Protein AF-A0ABD0PED8-F1 (afdb_monomer_lite)

Structure (mmCIF, N/CA/C/O backbone):
data_AF-A0ABD0PED8-F1
#
_entry.id   AF-A0ABD0PED8-F1
#
loop_
_atom_site.group_PDB
_atom_site.id
_atom_site.type_symbol
_atom_site.label_atom_id
_atom_site.label_alt_id
_atom_site.label_comp_id
_atom_site.label_asym_id
_atom_site.label_entity_id
_atom_site.label_seq_id
_atom_site.pdbx_PDB_ins_code
_atom_site.Cartn_x
_atom_site.Cartn_y
_atom_site.Cartn_z
_atom_site.occupancy
_atom_site.B_iso_or_equiv
_atom_site.auth_seq_id
_atom_site.auth_comp_id
_atom_site.auth_asym_id
_atom_site.auth_atom_id
_atom_site.pdbx_PDB_model_num
ATOM 1 N N . MET A 1 1 ? -23.768 23.255 2.382 1.00 38.78 1 MET A N 1
ATOM 2 C CA . MET A 1 1 ? -22.597 22.408 2.064 1.00 38.78 1 MET A CA 1
ATOM 3 C C . MET A 1 1 ? -23.063 20.957 1.971 1.00 38.78 1 MET A C 1
ATOM 5 O O . MET A 1 1 ? -23.318 20.362 3.004 1.00 38.78 1 MET A O 1
ATOM 9 N N . ARG A 1 2 ? -23.310 20.418 0.767 1.00 42.50 2 ARG A N 1
ATOM 10 C CA . ARG A 1 2 ? -23.871 19.056 0.567 1.00 42.50 2 ARG A CA 1
ATOM 11 C C . ARG A 1 2 ? -22.846 18.015 0.085 1.00 42.50 2 ARG A C 1
ATOM 13 O O . ARG A 1 2 ? -23.179 16.841 0.023 1.00 42.50 2 ARG A O 1
ATOM 20 N N . TYR A 1 3 ? -21.615 18.435 -0.214 1.00 47.91 3 TYR A N 1
ATOM 21 C CA . TYR A 1 3 ? -20.569 17.606 -0.832 1.00 47.91 3 TYR A CA 1
ATOM 22 C C . TYR A 1 3 ? -19.385 17.309 0.103 1.00 47.91 3 TYR A C 1
ATOM 24 O O . TYR A 1 3 ? -18.283 17.097 -0.374 1.00 47.91 3 TYR A O 1
ATOM 32 N N . SER A 1 4 ? -19.576 17.352 1.426 1.00 54.22 4 SER A N 1
ATOM 33 C CA . SER A 1 4 ? -18.472 17.257 2.397 1.00 54.22 4 SER A CA 1
ATOM 34 C C . SER A 1 4 ? -18.482 15.985 3.245 1.00 54.22 4 SER A C 1
ATOM 36 O O . SER A 1 4 ? -17.878 15.978 4.316 1.00 54.22 4 SER A O 1
ATOM 38 N N . SER A 1 5 ? -19.206 14.936 2.848 1.00 70.62 5 SER A N 1
ATOM 39 C CA . SER A 1 5 ? -19.266 13.714 3.647 1.00 70.62 5 SER A CA 1
ATOM 40 C C . SER A 1 5 ? -18.736 12.507 2.893 1.00 70.62 5 SER A C 1
ATOM 42 O O . SER A 1 5 ? -19.303 12.035 1.907 1.00 70.62 5 SER A O 1
ATOM 44 N N . PHE A 1 6 ? -17.625 11.991 3.407 1.00 84.06 6 PHE A N 1
ATOM 45 C CA . PHE A 1 6 ? -17.179 10.655 3.075 1.00 84.06 6 PHE A CA 1
ATOM 46 C C . PHE A 1 6 ? -18.204 9.643 3.595 1.00 84.06 6 PHE A C 1
ATOM 48 O O . PHE A 1 6 ? -18.867 9.849 4.619 1.00 84.06 6 PHE A O 1
ATOM 55 N N . LYS A 1 7 ? -18.320 8.525 2.891 1.00 88.88 7 LYS A N 1
ATOM 56 C CA . LYS A 1 7 ? -19.091 7.365 3.328 1.00 88.88 7 LYS A CA 1
ATOM 57 C C . LYS A 1 7 ? -18.139 6.214 3.589 1.00 88.88 7 LYS A C 1
ATOM 59 O O . LYS A 1 7 ? -17.191 6.012 2.836 1.00 88.88 7 LYS A O 1
ATOM 64 N N . LEU A 1 8 ? -18.402 5.472 4.652 1.00 92.25 8 LEU A N 1
ATOM 65 C CA . LEU A 1 8 ? -17.735 4.216 4.938 1.00 92.25 8 LEU A CA 1
ATOM 66 C C . LEU A 1 8 ? -18.682 3.084 4.544 1.00 92.25 8 LEU A C 1
ATOM 68 O O . LEU A 1 8 ? -19.809 3.016 5.036 1.00 92.25 8 LEU A O 1
ATOM 72 N N . LEU A 1 9 ? -18.228 2.235 3.631 1.00 94.81 9 LEU A N 1
ATOM 73 C CA . LEU A 1 9 ? -18.901 1.016 3.208 1.00 94.81 9 LEU A CA 1
ATOM 74 C C . LEU A 1 9 ? -18.208 -0.163 3.879 1.00 94.81 9 LEU A C 1
ATOM 76 O O . LEU A 1 9 ? -16.980 -0.251 3.853 1.00 94.81 9 LEU A O 1
ATOM 80 N N . ILE A 1 10 ? -18.987 -1.058 4.468 1.00 96.56 10 ILE A N 1
ATOM 81 C CA . ILE A 1 10 ? -18.511 -2.293 5.084 1.00 96.56 10 ILE A CA 1
ATOM 82 C C . ILE A 1 10 ? -19.290 -3.430 4.437 1.00 96.56 10 ILE A C 1
ATOM 84 O O . ILE A 1 10 ? -20.513 -3.456 4.511 1.00 96.56 10 ILE A O 1
ATOM 88 N N . ILE A 1 11 ? -18.588 -4.341 3.774 1.00 97.19 11 ILE A N 1
ATOM 89 C CA . ILE A 1 11 ? -19.175 -5.469 3.049 1.00 97.19 11 ILE A CA 1
ATOM 90 C C . ILE A 1 11 ? -18.770 -6.746 3.766 1.00 97.19 11 ILE A C 1
ATOM 92 O O . ILE A 1 11 ? -17.576 -6.968 3.993 1.00 97.19 11 ILE A O 1
ATOM 96 N N . ASN A 1 12 ? -19.742 -7.589 4.100 1.00 97.12 12 ASN A N 1
ATOM 97 C CA . ASN A 1 12 ? -19.460 -8.905 4.649 1.00 97.12 12 ASN A CA 1
ATOM 98 C C . ASN A 1 12 ? -18.878 -9.815 3.560 1.00 97.12 12 ASN A C 1
ATOM 100 O O . ASN A 1 12 ? -19.521 -10.058 2.543 1.00 97.12 12 ASN A O 1
ATOM 104 N N . ALA A 1 13 ? -17.654 -10.305 3.752 1.00 95.25 13 ALA A N 1
ATOM 105 C CA . ALA A 1 13 ? -16.946 -11.071 2.726 1.00 95.25 13 ALA A CA 1
ATOM 106 C C . ALA A 1 13 ? -17.130 -12.592 2.870 1.00 95.25 13 ALA A C 1
ATOM 108 O O . ALA A 1 13 ? -16.485 -13.353 2.149 1.00 95.25 13 ALA A O 1
ATOM 109 N N . VAL A 1 14 ? -17.980 -13.040 3.799 1.00 96.69 14 VAL A N 1
ATOM 110 C CA . VAL A 1 14 ? -18.183 -14.458 4.115 1.00 96.69 14 VAL A CA 1
ATOM 111 C C . VAL A 1 14 ? -19.648 -14.871 3.994 1.00 96.69 14 VAL A C 1
ATOM 113 O O . VAL A 1 14 ? -20.549 -14.069 4.237 1.00 96.69 14 VAL A O 1
ATOM 116 N N . ASP A 1 15 ? -19.879 -16.149 3.677 1.00 97.19 15 ASP A N 1
ATOM 117 C CA . ASP A 1 15 ? -21.215 -16.762 3.653 1.00 97.19 15 ASP A CA 1
ATOM 118 C C . ASP A 1 15 ? -21.684 -17.168 5.057 1.00 97.19 15 ASP A C 1
ATOM 120 O O . ASP A 1 15 ? -21.911 -18.332 5.378 1.00 97.19 15 ASP A O 1
ATOM 124 N N . SER A 1 16 ? -21.704 -16.204 5.967 1.00 97.38 16 SER A N 1
ATOM 125 C CA . SER A 1 16 ? -22.351 -16.350 7.268 1.00 97.38 16 SER A CA 1
ATOM 126 C C . SER A 1 16 ? -22.553 -14.978 7.896 1.00 97.38 16 SER A C 1
ATOM 128 O O . SER A 1 16 ? -21.850 -14.024 7.558 1.00 97.38 16 SER A O 1
ATOM 130 N N . GLN A 1 17 ? -23.463 -14.885 8.868 1.00 97.38 17 GLN A N 1
ATOM 131 C CA . GLN A 1 17 ? -23.614 -13.671 9.666 1.00 97.38 17 GLN A CA 1
ATOM 132 C C . GLN A 1 17 ? -22.289 -13.302 10.349 1.00 97.38 17 GLN A C 1
ATOM 134 O O . GLN A 1 17 ? -21.546 -14.172 10.830 1.00 97.38 17 GLN A O 1
ATOM 139 N N . ASN A 1 18 ? -21.992 -12.009 10.369 1.00 97.56 18 ASN A N 1
ATOM 140 C CA . ASN A 1 18 ? -20.781 -11.442 10.937 1.00 97.56 18 ASN A CA 1
ATOM 141 C C . ASN A 1 18 ? -21.148 -10.271 11.852 1.00 97.56 18 ASN A C 1
ATOM 143 O O . ASN A 1 18 ? -22.073 -9.523 11.547 1.00 97.56 18 ASN A O 1
ATOM 147 N N . SER A 1 19 ? -20.422 -10.115 12.955 1.00 97.69 19 SER A N 1
ATOM 148 C CA . SER A 1 19 ? -20.587 -8.984 13.865 1.00 97.69 19 SER A CA 1
ATOM 149 C C . SER A 1 19 ? -19.478 -7.959 13.646 1.00 97.69 19 SER A C 1
ATOM 151 O O . SER A 1 19 ? -18.290 -8.307 13.623 1.00 97.69 19 SER A O 1
ATOM 153 N N . VAL A 1 20 ? -19.864 -6.697 13.462 1.00 97.62 20 VAL A N 1
ATOM 154 C CA . VAL A 1 20 ? -18.968 -5.578 13.154 1.00 97.62 20 VAL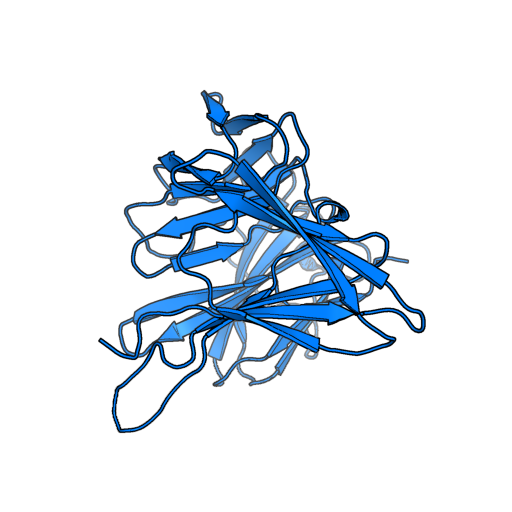 A CA 1
ATOM 155 C C . VAL A 1 20 ? -19.104 -4.505 14.224 1.00 97.62 20 VAL A C 1
ATOM 157 O O . VAL A 1 20 ? -20.203 -4.049 14.524 1.00 97.62 20 VAL A O 1
ATOM 160 N N . THR A 1 21 ? -17.970 -4.045 14.749 1.00 97.38 21 THR A N 1
ATOM 161 C CA . THR A 1 21 ? -17.897 -2.968 15.742 1.00 97.38 21 THR A CA 1
ATOM 162 C C . THR A 1 21 ? -17.173 -1.758 15.163 1.00 97.38 21 THR A C 1
ATOM 164 O O . THR A 1 21 ? -16.020 -1.847 14.734 1.00 97.38 21 THR A O 1
ATOM 167 N N . ILE A 1 22 ? -17.822 -0.597 15.185 1.00 95.38 22 ILE A N 1
ATOM 168 C CA . ILE A 1 22 ? -17.237 0.688 14.801 1.00 95.38 22 ILE A CA 1
ATOM 169 C C . ILE A 1 22 ? -16.824 1.435 16.064 1.00 95.38 22 ILE A C 1
ATOM 171 O O . ILE A 1 22 ? -17.649 1.706 16.930 1.00 95.38 22 ILE A O 1
ATOM 175 N N . VAL A 1 23 ? -15.551 1.815 16.132 1.00 93.81 23 VAL A N 1
ATOM 176 C CA . VAL A 1 23 ? -14.980 2.623 17.213 1.00 93.81 23 VAL A CA 1
ATOM 177 C C . VAL A 1 23 ? -14.890 4.073 16.743 1.00 93.81 23 VAL A C 1
ATOM 179 O O . VAL A 1 23 ? -14.244 4.355 15.728 1.00 93.81 23 VAL A O 1
ATOM 182 N N . LYS A 1 24 ? -15.524 5.000 17.465 1.00 92.31 24 LYS A N 1
ATOM 183 C CA . LYS A 1 24 ? -15.608 6.426 17.115 1.00 92.31 24 LYS A CA 1
ATOM 184 C C . LYS A 1 24 ? -15.109 7.313 18.250 1.00 92.31 24 LYS A C 1
ATOM 186 O O . LYS A 1 24 ? -15.351 7.035 19.421 1.00 92.31 24 LYS A O 1
ATOM 191 N N . GLN A 1 25 ? -14.480 8.425 17.893 1.00 89.94 25 GLN A N 1
ATOM 192 C CA . GLN A 1 25 ? -14.182 9.526 18.797 1.00 89.94 25 GLN A CA 1
ATOM 193 C C . GLN A 1 25 ? -15.377 10.479 18.866 1.00 89.94 25 GLN A C 1
ATOM 195 O O . GLN A 1 25 ? -15.802 11.042 17.858 1.00 89.94 25 GLN A O 1
ATOM 200 N N . THR A 1 26 ? -15.889 10.705 20.069 1.00 87.62 26 THR A N 1
ATOM 201 C CA . THR A 1 26 ? -16.961 11.664 20.356 1.00 87.62 26 THR A CA 1
ATOM 202 C C . THR A 1 26 ? -16.473 12.730 21.337 1.00 87.62 26 THR A C 1
ATOM 204 O O . THR A 1 26 ? -15.378 12.624 21.898 1.00 87.62 26 THR A O 1
ATOM 207 N N . SER A 1 27 ? -17.293 13.757 21.577 1.00 86.50 27 SER A N 1
ATOM 208 C CA . SER A 1 27 ? -17.034 14.762 22.616 1.00 86.50 27 SER A CA 1
ATOM 209 C C . SER A 1 27 ? -16.980 14.167 24.029 1.00 86.50 27 SER A C 1
ATOM 211 O O . SER A 1 27 ? -16.325 14.735 24.895 1.00 86.50 27 SER A O 1
ATOM 213 N N . ALA A 1 28 ? -17.630 13.021 24.255 1.00 86.94 28 ALA A N 1
ATOM 214 C CA . ALA A 1 28 ? -17.655 12.309 25.532 1.00 86.94 28 ALA A CA 1
ATOM 215 C C . ALA A 1 28 ? -16.552 11.237 25.659 1.00 86.94 28 ALA A C 1
ATOM 217 O O . ALA A 1 28 ? -16.525 10.501 26.642 1.00 86.94 28 ALA A O 1
ATOM 218 N N . GLY A 1 29 ? -15.652 11.129 24.674 1.00 90.50 29 GLY A N 1
ATOM 219 C CA . GLY A 1 29 ? -14.607 10.104 24.616 1.00 90.50 29 GLY A CA 1
ATOM 220 C C . GLY A 1 29 ? -14.829 9.089 23.494 1.00 90.50 29 GLY A C 1
ATOM 221 O O . GLY A 1 29 ? -15.507 9.373 22.504 1.00 90.50 29 GLY A O 1
ATOM 222 N N . VAL A 1 30 ? -14.225 7.910 23.630 1.00 92.25 30 VAL A N 1
ATOM 223 C CA . VAL A 1 30 ? -14.328 6.828 22.641 1.00 92.25 30 VAL A CA 1
ATOM 224 C C . VAL A 1 30 ? -15.619 6.039 22.868 1.00 92.25 30 VAL A C 1
ATOM 226 O O . VAL A 1 30 ? -15.884 5.603 23.984 1.00 92.25 30 VAL A O 1
ATOM 229 N N . GLN A 1 31 ? -16.410 5.848 21.812 1.00 93.94 31 GLN A N 1
ATOM 230 C CA . GLN A 1 31 ? -17.616 5.017 21.814 1.00 93.94 31 GLN A CA 1
ATOM 231 C C . GLN A 1 31 ? -17.481 3.866 20.817 1.00 93.94 31 GLN A C 1
ATOM 233 O O . GLN A 1 31 ? -16.845 4.011 19.771 1.00 93.94 31 GLN A O 1
ATOM 238 N N . GLU A 1 32 ? -18.106 2.734 21.136 1.00 95.69 32 GLU A N 1
ATOM 239 C CA . GLU A 1 32 ? -18.185 1.566 20.262 1.00 95.69 32 GLU A CA 1
ATOM 240 C C . GLU A 1 32 ? -19.652 1.273 19.917 1.00 95.69 32 GLU A C 1
ATOM 242 O O . GLU A 1 32 ? -20.509 1.219 20.796 1.00 95.69 32 GLU A O 1
ATOM 247 N N . GLU A 1 33 ? -19.941 1.078 18.633 1.00 94.38 33 GLU A N 1
ATOM 248 C CA . GLU A 1 33 ? -21.251 0.661 18.125 1.00 94.38 33 GLU A CA 1
ATOM 249 C C . GLU A 1 33 ? -21.093 -0.684 17.422 1.00 94.38 33 GLU A C 1
ATOM 251 O O . GLU A 1 33 ? -20.278 -0.795 16.506 1.00 94.38 33 GLU A O 1
ATOM 256 N N . THR A 1 34 ? -21.862 -1.694 17.830 1.00 97.19 34 THR A N 1
ATOM 257 C CA . THR A 1 34 ? -21.818 -3.037 17.230 1.00 97.19 34 THR A CA 1
ATOM 258 C C . THR A 1 34 ? -23.130 -3.352 16.531 1.00 97.19 34 THR A C 1
ATOM 260 O O . THR A 1 34 ? -24.199 -3.041 17.052 1.00 97.19 34 THR A O 1
ATOM 263 N N . PHE A 1 35 ? -23.044 -3.964 15.356 1.00 96.75 35 PHE A N 1
ATOM 264 C CA . PHE A 1 35 ? -24.188 -4.447 14.593 1.00 96.75 35 PHE A CA 1
ATOM 265 C C . PHE A 1 35 ? -23.821 -5.728 13.845 1.00 96.75 35 PHE A C 1
ATOM 267 O O . PHE A 1 35 ? -22.650 -5.979 13.550 1.00 96.75 35 PHE A O 1
ATOM 274 N N . ASP A 1 36 ? -24.838 -6.511 13.509 1.00 97.69 36 ASP A N 1
ATOM 275 C CA . ASP A 1 36 ? -24.673 -7.710 12.700 1.00 97.69 36 ASP A CA 1
ATOM 276 C C . ASP A 1 36 ? -24.979 -7.417 11.231 1.00 97.69 36 ASP A C 1
ATOM 278 O O . ASP A 1 36 ? -25.837 -6.596 10.902 1.00 97.69 36 ASP A O 1
ATOM 282 N N . ILE A 1 37 ? -24.263 -8.100 10.345 1.00 97.56 37 ILE A N 1
ATOM 283 C CA . ILE A 1 37 ? -24.407 -8.008 8.893 1.00 97.56 37 ILE A CA 1
ATOM 284 C C . ILE A 1 37 ? -24.530 -9.426 8.322 1.00 97.56 37 ILE A C 1
ATOM 286 O O . ILE A 1 37 ? -23.740 -10.310 8.677 1.00 97.56 37 ILE A O 1
ATOM 290 N N . ASN A 1 38 ? -25.539 -9.686 7.484 1.00 98.06 38 ASN A N 1
ATOM 291 C CA . ASN A 1 38 ? -25.748 -11.027 6.927 1.00 98.06 38 ASN A CA 1
ATOM 292 C C . ASN A 1 38 ? -24.738 -11.336 5.814 1.00 98.06 38 ASN A C 1
ATOM 294 O O . ASN A 1 38 ? -23.936 -10.483 5.418 1.00 98.06 38 ASN A O 1
ATOM 298 N N . SER A 1 39 ? -24.744 -12.581 5.327 1.00 97.31 39 SER A N 1
ATOM 299 C CA . SER A 1 39 ? -23.892 -13.026 4.220 1.00 97.31 39 SER A CA 1
ATOM 300 C C . SER A 1 39 ? -23.960 -12.047 3.046 1.00 97.31 39 SER A C 1
ATOM 302 O O . SER A 1 39 ? -25.043 -11.765 2.536 1.00 97.31 39 SER A O 1
ATOM 304 N N . TYR A 1 40 ? -22.801 -11.539 2.620 1.00 96.69 40 TYR A N 1
ATOM 305 C CA . TYR A 1 40 ? -22.650 -10.655 1.454 1.00 96.69 40 TYR A CA 1
ATOM 306 C C . TYR A 1 40 ? -23.435 -9.334 1.488 1.00 96.69 40 TYR A C 1
ATOM 308 O O . TYR A 1 40 ? -23.517 -8.637 0.475 1.00 96.69 40 TYR A O 1
ATOM 316 N N . GLU A 1 41 ? -23.977 -8.949 2.644 1.00 97.38 41 GLU A N 1
ATOM 317 C CA . GLU A 1 41 ? -24.618 -7.650 2.812 1.00 97.38 41 GLU A CA 1
ATOM 318 C C . GLU A 1 41 ? -23.593 -6.513 2.897 1.00 97.38 41 GLU A C 1
ATOM 320 O O . GLU A 1 41 ? -22.423 -6.695 3.255 1.00 97.38 41 GLU A O 1
ATOM 325 N N . LEU A 1 42 ? -24.070 -5.311 2.572 1.00 95.88 42 LEU A N 1
ATOM 326 C CA . LEU A 1 42 ? -23.332 -4.060 2.665 1.00 95.88 42 LEU A CA 1
ATOM 327 C C . LEU A 1 42 ? -23.997 -3.153 3.698 1.00 95.88 42 LEU A C 1
ATOM 329 O O . LEU A 1 42 ? -25.187 -2.857 3.611 1.00 95.88 42 LEU A O 1
ATOM 333 N N . TYR A 1 43 ? -23.194 -2.639 4.622 1.00 95.31 43 TYR A N 1
ATOM 334 C CA . TYR A 1 43 ? -23.571 -1.586 5.551 1.00 95.31 43 TYR A CA 1
ATOM 335 C C . TYR A 1 43 ? -22.877 -0.281 5.162 1.00 95.31 43 TYR A C 1
ATOM 337 O O . TYR A 1 43 ? -21.661 -0.237 4.968 1.00 95.31 43 TYR A O 1
ATOM 345 N N . GLN A 1 44 ? -23.648 0.799 5.039 1.00 93.31 44 GLN A N 1
ATOM 346 C CA . GLN A 1 44 ? -23.138 2.121 4.684 1.00 93.31 44 GLN A CA 1
ATOM 347 C C . GLN A 1 44 ? -23.417 3.101 5.813 1.00 93.31 44 GLN A C 1
ATOM 349 O O . GLN A 1 44 ? -24.567 3.288 6.204 1.00 93.31 44 GLN A O 1
ATOM 354 N N . LEU A 1 45 ? -22.386 3.826 6.240 1.00 91.44 45 LEU A N 1
ATOM 355 C CA . LEU A 1 45 ? -22.543 4.949 7.154 1.00 91.44 45 LEU A CA 1
ATOM 356 C C . LEU A 1 45 ? -21.843 6.204 6.645 1.00 91.44 45 LEU A C 1
ATOM 358 O O . LEU A 1 45 ? -20.823 6.160 5.959 1.00 91.44 45 LEU A O 1
ATOM 362 N N . GLN A 1 46 ? -22.403 7.350 7.007 1.00 88.69 46 GLN A N 1
ATOM 363 C CA . GLN A 1 46 ? -21.769 8.637 6.779 1.00 88.69 46 GLN A CA 1
ATOM 364 C C . GLN A 1 46 ? -20.686 8.865 7.837 1.00 88.69 46 GLN A C 1
ATOM 366 O O . GLN A 1 46 ? -20.914 8.619 9.020 1.00 88.69 46 GLN A O 1
ATOM 371 N N . THR A 1 47 ? -19.513 9.347 7.424 1.00 85.50 47 THR A N 1
ATOM 372 C CA . THR A 1 47 ? -18.407 9.655 8.335 1.00 85.50 47 THR A CA 1
ATOM 373 C C . THR A 1 47 ? -17.958 11.104 8.195 1.00 85.50 47 THR A C 1
ATOM 375 O O . THR A 1 47 ? -17.995 11.701 7.120 1.00 85.50 47 THR A O 1
ATOM 378 N N . ASN A 1 48 ? -17.546 11.674 9.322 1.00 80.19 48 ASN A N 1
ATOM 379 C CA . ASN A 1 48 ? -17.020 13.030 9.458 1.00 80.19 48 ASN A CA 1
ATOM 380 C C . ASN A 1 48 ? -15.584 13.031 10.015 1.00 80.19 48 ASN A C 1
ATOM 382 O O . ASN A 1 48 ? -15.149 14.027 10.581 1.00 80.19 48 ASN A O 1
ATOM 386 N N . GLY A 1 49 ? -14.872 11.902 9.900 1.00 79.88 49 GLY A N 1
ATOM 387 C CA . GLY A 1 49 ? -13.519 11.735 10.442 1.00 79.88 49 GLY A CA 1
ATOM 388 C C . GLY A 1 49 ? -13.463 11.311 11.914 1.00 79.88 49 GLY A C 1
ATOM 389 O O . GLY A 1 49 ? -12.374 11.112 12.435 1.00 79.88 49 GLY A O 1
ATOM 390 N N . SER A 1 50 ? -14.607 11.127 12.584 1.00 86.31 50 SER A N 1
ATOM 391 C CA . SER A 1 50 ? -14.659 10.613 13.965 1.00 86.31 50 SER A CA 1
ATOM 392 C C . SER A 1 50 ? -14.349 9.120 14.088 1.00 86.31 50 SER A C 1
ATOM 394 O O . SER A 1 50 ? -14.006 8.657 15.171 1.00 86.31 50 SER A O 1
ATOM 396 N N . ILE A 1 51 ? -14.494 8.343 13.014 1.00 89.00 51 ILE A N 1
ATOM 397 C CA . ILE A 1 51 ? -14.265 6.895 13.053 1.00 89.00 51 ILE A CA 1
ATOM 398 C C . ILE A 1 51 ? -12.770 6.629 13.203 1.00 89.00 51 ILE A C 1
ATOM 400 O O . ILE A 1 51 ? -11.982 6.989 12.333 1.00 89.00 51 ILE A O 1
ATOM 404 N N . LEU A 1 52 ? -12.410 5.949 14.286 1.00 88.44 52 LEU A N 1
ATOM 405 C CA . LEU A 1 52 ? -11.038 5.566 14.594 1.00 88.44 52 LEU A CA 1
ATOM 406 C C . LEU A 1 52 ? -10.711 4.181 14.040 1.00 88.44 52 LEU A C 1
ATOM 408 O O . LEU A 1 52 ? -9.599 3.941 13.573 1.00 88.44 52 LEU A O 1
ATOM 412 N N . ARG A 1 53 ? -11.665 3.245 14.127 1.00 90.62 53 ARG A N 1
ATOM 413 C CA . ARG A 1 53 ? -11.408 1.838 13.815 1.00 90.62 53 ARG A CA 1
ATOM 414 C C . ARG A 1 53 ? -12.676 1.072 13.459 1.00 90.62 53 ARG A C 1
ATOM 416 O O . ARG A 1 53 ? -13.748 1.356 13.983 1.00 90.62 53 ARG A O 1
ATOM 423 N N . VAL A 1 54 ? -12.518 0.053 12.619 1.00 93.81 54 VAL A N 1
ATOM 424 C CA . VAL A 1 54 ? -13.525 -0.986 12.375 1.00 93.81 54 VAL A CA 1
ATOM 425 C C . VAL A 1 54 ? -12.946 -2.317 12.845 1.00 93.81 54 VAL A C 1
ATOM 427 O O . VAL A 1 54 ? -11.839 -2.686 12.450 1.00 93.81 54 VAL A O 1
ATOM 430 N N . LYS A 1 55 ? -13.674 -3.013 13.714 1.00 95.56 55 LYS A N 1
ATOM 431 C CA . LYS A 1 55 ? -13.390 -4.380 14.158 1.00 95.56 55 LYS A CA 1
ATOM 432 C C . LYS A 1 55 ? -14.472 -5.296 13.592 1.00 95.56 55 LYS A C 1
ATOM 434 O O . LYS A 1 55 ? -15.608 -4.871 13.407 1.00 95.56 55 LYS A O 1
ATOM 439 N N . SER A 1 56 ? -14.119 -6.539 13.311 1.00 95.81 56 SER A N 1
ATOM 440 C CA . SER A 1 56 ? -15.045 -7.520 12.753 1.00 95.81 56 SER A CA 1
ATOM 441 C C . SER A 1 56 ? -14.681 -8.910 13.250 1.00 95.81 56 SER A C 1
ATOM 443 O O . SER A 1 56 ? -13.496 -9.218 13.381 1.00 95.81 56 SER A O 1
ATOM 445 N N . SER A 1 57 ? -15.692 -9.736 13.517 1.00 96.12 57 SER A N 1
ATOM 446 C CA . SER A 1 57 ? -15.497 -11.121 13.958 1.00 96.12 57 SER A CA 1
ATOM 447 C C . SER A 1 57 ? -15.007 -12.051 12.838 1.00 96.12 57 SER A C 1
ATOM 449 O O . SER A 1 57 ? -14.328 -13.037 13.116 1.00 96.12 57 SER A O 1
ATOM 451 N N . LYS A 1 58 ? -15.324 -11.729 11.576 1.00 95.94 58 LYS A N 1
ATOM 452 C CA . LYS A 1 58 ? -14.913 -12.461 10.360 1.00 95.94 58 LYS A CA 1
ATOM 453 C C . LYS A 1 58 ? -14.445 -11.494 9.267 1.00 95.94 58 LYS A C 1
ATOM 455 O O . LYS A 1 58 ? -14.400 -10.282 9.480 1.00 95.94 58 LYS A O 1
ATOM 460 N N . GLU A 1 59 ? -14.073 -11.983 8.089 1.00 96.12 59 GLU A N 1
ATOM 461 C CA . GLU A 1 59 ? -13.600 -11.130 7.000 1.00 96.12 59 GLU A CA 1
ATOM 462 C C . GLU A 1 59 ? -14.663 -10.134 6.509 1.00 96.12 59 GLU A C 1
ATOM 464 O O . GLU A 1 59 ? -15.791 -10.490 6.169 1.00 96.12 59 GLU A O 1
ATOM 469 N N . VAL A 1 60 ? -14.258 -8.866 6.412 1.00 96.38 60 VAL A N 1
ATOM 470 C CA . VAL A 1 60 ? -15.027 -7.784 5.788 1.00 96.38 60 VAL A CA 1
ATOM 471 C C . VAL A 1 60 ? -14.138 -7.005 4.828 1.00 96.38 60 VAL A C 1
ATOM 473 O O . VAL A 1 60 ? -12.926 -6.895 5.038 1.00 96.38 60 VAL A O 1
ATOM 476 N N . ALA A 1 61 ? -14.740 -6.425 3.796 1.00 95.31 61 ALA A N 1
ATOM 477 C CA . ALA A 1 61 ? -14.113 -5.378 3.002 1.00 95.31 61 ALA A CA 1
ATOM 478 C C . ALA A 1 61 ? -14.603 -4.015 3.49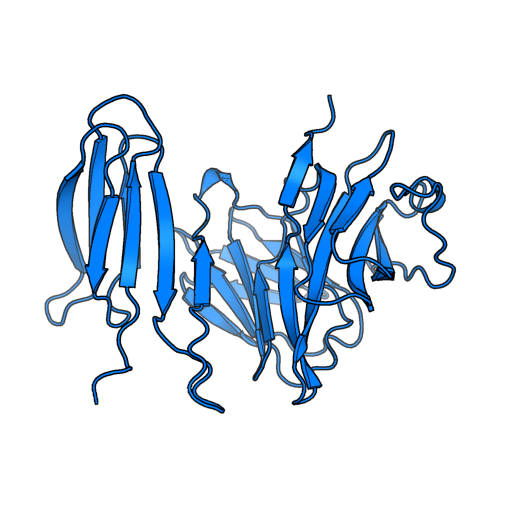6 1.00 95.31 61 ALA A C 1
ATOM 480 O O . ALA A 1 61 ? -15.805 -3.795 3.627 1.00 95.31 61 ALA A O 1
ATOM 481 N N . VAL A 1 62 ? -13.676 -3.096 3.765 1.00 94.31 62 VAL A N 1
ATOM 482 C CA . VAL A 1 62 ? -13.993 -1.736 4.212 1.00 94.31 62 VAL A CA 1
ATOM 483 C C . VAL A 1 62 ? -13.523 -0.749 3.152 1.00 94.31 62 VAL A C 1
ATOM 485 O O . VAL A 1 62 ? -12.359 -0.769 2.752 1.00 94.31 62 VAL A O 1
ATOM 488 N N . ILE A 1 63 ? -14.421 0.111 2.679 1.00 92.06 63 ILE A N 1
ATOM 489 C CA . ILE A 1 63 ? -14.152 1.075 1.609 1.00 92.06 63 ILE A CA 1
ATOM 490 C C . ILE A 1 63 ? -14.588 2.457 2.077 1.00 92.06 63 ILE A C 1
ATOM 492 O O . ILE A 1 63 ? -15.750 2.682 2.408 1.00 92.06 63 ILE A O 1
ATOM 496 N N . LEU A 1 64 ? -13.656 3.402 2.079 1.00 88.25 64 LEU A N 1
ATOM 497 C CA . LEU A 1 64 ? -13.947 4.815 2.250 1.00 88.25 64 LEU A CA 1
ATOM 498 C C . LEU A 1 64 ? -14.209 5.425 0.875 1.00 88.25 64 LEU A C 1
ATOM 500 O O . LEU A 1 64 ? -13.386 5.295 -0.028 1.00 88.25 64 LEU A O 1
ATOM 504 N N . THR A 1 65 ? -15.334 6.106 0.702 1.00 86.06 65 THR A N 1
ATOM 505 C CA . THR A 1 65 ? -15.693 6.718 -0.577 1.00 86.06 65 THR A CA 1
ATOM 506 C C . THR A 1 65 ? -16.117 8.171 -0.431 1.00 86.06 65 THR A C 1
ATOM 508 O O . THR A 1 65 ? -16.674 8.569 0.594 1.00 86.06 65 THR A O 1
ATOM 511 N N . HIS A 1 66 ? -15.850 8.967 -1.465 1.00 80.06 66 HIS A N 1
ATOM 512 C CA . HIS A 1 66 ? -16.366 10.320 -1.611 1.00 80.06 66 HIS A CA 1
ATOM 513 C C . HIS A 1 66 ? -17.151 10.431 -2.922 1.00 80.06 66 HIS A C 1
ATOM 515 O O . HIS A 1 66 ? -16.586 10.141 -3.980 1.00 80.06 66 HIS A O 1
ATOM 521 N N . PRO A 1 67 ? -18.424 10.868 -2.882 1.00 70.12 67 PRO A N 1
ATOM 522 C CA . PRO A 1 67 ? -19.314 10.782 -4.035 1.00 70.12 67 PRO A CA 1
ATOM 523 C C . PRO A 1 67 ? -18.917 11.691 -5.205 1.00 70.12 67 PRO A C 1
ATOM 525 O O . PRO A 1 67 ? -19.343 11.415 -6.314 1.00 70.12 67 PRO A O 1
ATOM 528 N N . CYS A 1 68 ? -18.131 12.754 -4.986 1.00 67.12 68 CYS A N 1
ATOM 529 C CA . CYS A 1 68 ? -17.703 13.665 -6.056 1.00 67.12 68 CYS A CA 1
ATOM 530 C C . CYS A 1 68 ? -16.463 14.467 -5.631 1.00 67.12 68 CYS A C 1
ATOM 532 O O . CYS A 1 68 ? -16.592 15.348 -4.780 1.00 67.12 68 CYS A O 1
ATOM 534 N N . LEU A 1 69 ? -15.267 14.151 -6.142 1.00 61.53 69 LEU A N 1
ATOM 535 C CA . LEU A 1 69 ? -14.065 14.978 -5.896 1.00 61.53 69 LEU A CA 1
ATOM 536 C C . LEU A 1 69 ? -13.728 15.886 -7.092 1.00 61.53 69 LEU A C 1
ATOM 538 O O . LEU A 1 69 ? -13.252 17.001 -6.903 1.00 61.53 69 LEU A O 1
ATOM 542 N N . GLU A 1 70 ? -14.022 15.439 -8.313 1.00 52.97 70 GLU A N 1
ATOM 543 C CA . GLU A 1 70 ? -13.863 16.221 -9.540 1.00 52.97 70 GLU A CA 1
ATOM 544 C C . GLU A 1 70 ? -15.236 16.728 -9.989 1.00 52.97 70 GLU A C 1
ATOM 546 O O . GLU A 1 70 ? -16.145 15.929 -10.190 1.00 52.97 70 GLU A O 1
ATOM 551 N N . THR A 1 71 ? -15.400 18.049 -10.092 1.00 54.66 71 THR A N 1
ATOM 552 C CA . THR A 1 71 ? -16.675 18.712 -10.437 1.00 54.66 71 THR A CA 1
ATOM 553 C C . THR A 1 71 ? -16.623 19.448 -11.780 1.00 54.66 71 THR A C 1
ATOM 555 O O . THR A 1 71 ? -17.550 20.179 -12.137 1.00 54.66 71 THR A O 1
ATOM 558 N N . GLY A 1 72 ? -15.540 19.277 -12.542 1.00 53.91 72 GLY A N 1
ATOM 559 C CA . GLY A 1 72 ? -15.382 19.885 -13.860 1.00 53.91 72 GLY A CA 1
ATOM 560 C C . GLY A 1 72 ? -16.308 19.248 -14.901 1.00 53.91 72 GLY A C 1
ATOM 561 O O . GLY A 1 72 ? -16.342 18.030 -15.057 1.00 53.91 72 GLY A O 1
ATOM 562 N N . GLY A 1 73 ? -17.046 20.075 -15.647 1.00 56.91 73 GLY A N 1
ATOM 563 C CA . GLY A 1 73 ? -17.775 19.637 -16.846 1.00 56.91 73 GLY A CA 1
ATOM 564 C C . GLY A 1 73 ? -18.978 18.715 -16.610 1.00 56.91 73 GLY A C 1
ATOM 565 O O . GLY A 1 73 ? -19.277 17.909 -17.481 1.00 56.91 73 GLY A O 1
ATOM 566 N N . CYS A 1 74 ? -19.664 18.814 -15.464 1.00 56.84 74 CYS A N 1
ATOM 567 C CA . CYS A 1 74 ? -20.765 17.913 -15.061 1.00 56.84 74 CYS A CA 1
ATOM 568 C C . CYS A 1 74 ? -20.372 16.431 -14.902 1.00 56.84 74 CYS A C 1
ATOM 570 O O . CYS A 1 74 ? -21.247 15.591 -14.696 1.00 56.84 74 CYS A O 1
ATOM 572 N N . ASN A 1 75 ? -19.080 16.105 -14.943 1.00 58.94 75 ASN A N 1
ATOM 573 C CA . ASN A 1 75 ? -18.592 14.775 -14.609 1.00 58.94 75 ASN A CA 1
ATOM 574 C C . ASN A 1 75 ? -18.398 14.682 -13.097 1.00 58.94 75 ASN A C 1
ATOM 576 O O . ASN A 1 75 ? -17.944 15.635 -12.470 1.00 58.94 75 ASN A O 1
ATOM 580 N N . CYS A 1 76 ? -18.764 13.540 -12.520 1.00 64.62 76 CYS A N 1
ATOM 581 C CA . CYS A 1 76 ? -18.636 13.282 -11.095 1.00 64.62 76 CYS A CA 1
ATOM 582 C C . CYS A 1 76 ? -17.859 11.983 -10.898 1.00 64.62 76 CYS A C 1
ATOM 584 O O . CYS A 1 76 ? -18.418 10.890 -10.984 1.00 64.62 76 CYS A O 1
ATOM 586 N N . ASN A 1 77 ? -16.552 12.112 -10.673 1.00 66.94 77 ASN A N 1
ATOM 587 C CA . ASN A 1 77 ? -15.696 10.967 -10.394 1.00 66.94 77 ASN A CA 1
ATOM 588 C C . ASN A 1 77 ? -15.735 10.657 -8.894 1.00 66.94 77 ASN A C 1
ATOM 590 O O . ASN A 1 77 ? -15.366 11.486 -8.051 1.00 66.94 77 ASN A O 1
ATOM 594 N N . MET A 1 78 ? -16.216 9.455 -8.574 1.00 72.94 78 MET A N 1
ATOM 595 C CA . MET A 1 78 ? -16.231 8.922 -7.218 1.00 72.94 78 MET A CA 1
ATOM 596 C C . MET A 1 78 ? -14.824 8.464 -6.846 1.00 72.94 78 MET A C 1
ATOM 598 O O . MET A 1 78 ? -14.206 7.679 -7.562 1.00 72.94 78 MET A O 1
ATOM 602 N N . VAL A 1 79 ? -14.330 8.918 -5.697 1.00 73.25 79 VAL A N 1
ATOM 603 C CA . VAL A 1 79 ? -13.075 8.408 -5.140 1.00 73.25 79 VAL A CA 1
ATOM 604 C C . VAL A 1 79 ? -13.407 7.256 -4.210 1.00 73.25 79 VAL A C 1
ATOM 606 O O . VAL A 1 79 ? -14.293 7.374 -3.361 1.00 73.25 79 VAL A O 1
ATOM 609 N N . VAL A 1 80 ? -12.694 6.146 -4.365 1.00 79.94 80 VAL A N 1
ATOM 610 C CA . VAL A 1 80 ? -12.767 4.986 -3.477 1.00 79.94 80 VAL A CA 1
ATOM 611 C C . VAL A 1 80 ? -11.376 4.675 -2.944 1.00 79.94 80 VAL A C 1
ATOM 613 O O . VAL A 1 80 ? -10.398 4.659 -3.686 1.00 79.94 80 VAL A O 1
ATOM 616 N N . ASN A 1 81 ? -11.279 4.441 -1.642 1.00 79.56 81 ASN A N 1
ATOM 617 C CA . ASN A 1 81 ? -10.070 3.986 -0.980 1.00 79.56 81 ASN A CA 1
ATOM 618 C C . ASN A 1 81 ? -10.426 2.765 -0.137 1.00 79.56 81 ASN A C 1
ATOM 620 O O . ASN A 1 81 ? -11.186 2.864 0.827 1.00 79.56 81 ASN A O 1
ATOM 624 N N . GLN A 1 82 ? -9.893 1.607 -0.510 1.00 85.75 82 GLN A N 1
ATOM 625 C CA . GLN A 1 82 ? -10.024 0.415 0.313 1.00 85.75 82 GLN A CA 1
ATOM 626 C C . GLN A 1 82 ? -9.150 0.566 1.563 1.00 85.75 82 GLN A C 1
ATOM 628 O O . GLN A 1 82 ? -7.967 0.892 1.471 1.00 85.75 82 GLN A O 1
ATOM 633 N N . ILE A 1 83 ? -9.731 0.308 2.732 1.00 87.12 83 ILE A N 1
ATOM 634 C CA . ILE A 1 83 ? -8.999 0.224 3.993 1.00 87.12 83 ILE A CA 1
ATOM 635 C C . ILE A 1 83 ? -8.595 -1.236 4.178 1.00 87.12 83 ILE A C 1
ATOM 637 O O . ILE A 1 83 ? -9.444 -2.117 4.330 1.00 87.12 83 ILE A O 1
ATOM 641 N N . LEU A 1 84 ? -7.291 -1.497 4.115 1.00 87.19 84 LEU A N 1
ATOM 642 C CA . LEU A 1 84 ? -6.766 -2.852 4.216 1.00 87.19 84 LEU A CA 1
ATOM 643 C C . LEU A 1 84 ? -6.834 -3.366 5.668 1.00 87.19 84 LEU A C 1
ATOM 645 O O . LEU A 1 84 ? -6.518 -2.623 6.599 1.00 87.19 84 LEU A O 1
ATOM 649 N N . PRO A 1 85 ? -7.219 -4.639 5.877 1.00 89.38 85 PRO A N 1
ATOM 650 C CA . PRO A 1 85 ? -7.136 -5.291 7.181 1.00 89.38 85 PRO A CA 1
ATOM 651 C C . PRO A 1 85 ? -5.722 -5.294 7.780 1.00 89.38 85 PRO A C 1
ATOM 653 O O . PRO A 1 85 ? -4.731 -5.351 7.052 1.00 89.38 85 PRO A O 1
ATOM 656 N N . THR A 1 86 ? -5.630 -5.362 9.113 1.00 89.56 86 THR A N 1
ATOM 657 C CA . THR A 1 86 ? -4.351 -5.361 9.852 1.00 89.56 86 THR A CA 1
ATOM 658 C C . THR A 1 86 ? -3.415 -6.504 9.455 1.00 89.56 86 THR A C 1
ATOM 660 O O . THR A 1 86 ? -2.207 -6.330 9.487 1.00 89.56 86 THR A O 1
ATOM 663 N N . LYS A 1 87 ? -3.933 -7.639 8.964 1.00 88.31 87 LYS A N 1
ATOM 664 C CA . LYS A 1 87 ? -3.109 -8.752 8.444 1.00 88.31 87 LYS A CA 1
ATOM 665 C C . LYS A 1 87 ? -2.223 -8.392 7.241 1.00 88.31 87 LYS A C 1
ATOM 667 O O . LYS A 1 87 ? -1.352 -9.176 6.884 1.00 88.31 87 LYS A O 1
ATOM 672 N N . PHE A 1 88 ? -2.488 -7.265 6.577 1.00 88.94 88 PHE A N 1
ATOM 673 C CA . PHE A 1 88 ? -1.686 -6.760 5.459 1.00 88.94 88 PHE A CA 1
ATOM 674 C C . PHE A 1 88 ? -0.686 -5.679 5.878 1.00 88.94 88 PHE A C 1
ATOM 676 O O . PHE A 1 88 ? 0.026 -5.146 5.030 1.00 88.94 88 PHE A O 1
ATOM 683 N N . GLN A 1 89 ? -0.632 -5.354 7.169 1.00 93.50 89 GLN A N 1
ATOM 684 C CA . GLN A 1 89 ? 0.397 -4.493 7.727 1.00 93.50 89 GLN A CA 1
ATOM 685 C C . GLN A 1 89 ? 1.764 -5.173 7.654 1.00 93.50 89 GLN A C 1
ATOM 687 O O . GLN A 1 89 ? 1.884 -6.397 7.581 1.00 93.50 89 GLN A O 1
ATOM 692 N N . GLY A 1 90 ? 2.816 -4.366 7.681 1.00 95.25 90 GLY A N 1
ATOM 693 C CA . GLY A 1 90 ? 4.181 -4.861 7.640 1.00 95.25 90 GLY A CA 1
ATOM 694 C C . GLY A 1 90 ? 5.136 -3.982 8.421 1.00 95.25 90 GLY A C 1
ATOM 695 O O . GLY A 1 90 ? 4.734 -3.038 9.098 1.00 95.25 90 GLY A O 1
ATOM 696 N N . ARG A 1 91 ? 6.416 -4.344 8.349 1.00 96.00 91 ARG A N 1
ATOM 697 C CA . ARG A 1 91 ? 7.496 -3.689 9.097 1.00 96.00 91 ARG A CA 1
ATOM 698 C C . ARG A 1 91 ? 8.552 -3.040 8.217 1.00 96.00 91 ARG A C 1
ATOM 700 O O . ARG A 1 91 ? 9.304 -2.230 8.728 1.00 96.00 91 ARG A O 1
ATOM 707 N N . SER A 1 92 ? 8.621 -3.392 6.939 1.00 96.38 92 SER A N 1
ATOM 708 C CA . SER A 1 92 ? 9.656 -2.921 6.020 1.00 96.38 92 SER A CA 1
ATOM 709 C C . SER A 1 92 ? 8.992 -2.436 4.746 1.00 96.38 92 SER A C 1
ATOM 711 O O . SER A 1 92 ? 8.182 -3.164 4.163 1.00 96.38 92 SER A O 1
ATOM 713 N N . PHE A 1 93 ? 9.276 -1.195 4.366 1.00 95.75 93 PHE A N 1
ATOM 714 C CA . PHE A 1 93 ? 8.627 -0.508 3.259 1.00 95.75 93 PHE A CA 1
ATOM 715 C C . PHE A 1 93 ? 9.664 0.204 2.412 1.00 95.75 93 PHE A C 1
ATOM 717 O O . PHE A 1 93 ? 10.470 0.985 2.918 1.00 95.75 93 PHE A O 1
ATOM 724 N N . ILE A 1 94 ? 9.569 0.009 1.104 1.00 94.19 94 ILE A N 1
ATOM 725 C CA . ILE A 1 94 ? 10.303 0.819 0.142 1.00 94.19 94 ILE A CA 1
ATOM 726 C C . ILE A 1 94 ? 9.412 1.995 -0.243 1.00 94.19 94 ILE A C 1
ATOM 728 O O . ILE A 1 94 ? 8.298 1.815 -0.732 1.00 94.19 94 ILE A O 1
ATOM 732 N N . VAL A 1 95 ? 9.913 3.205 -0.016 1.00 91.44 95 VAL A N 1
ATOM 733 C CA . VAL A 1 95 ? 9.277 4.462 -0.400 1.00 91.44 95 VAL A CA 1
ATOM 734 C C . VAL A 1 95 ? 9.898 4.934 -1.713 1.00 91.44 95 VAL A C 1
ATOM 736 O O . VAL A 1 95 ? 11.069 5.316 -1.719 1.00 91.44 95 VAL A O 1
ATOM 739 N N . PRO A 1 96 ? 9.163 4.910 -2.833 1.00 85.31 96 PRO A N 1
ATOM 740 C CA . PRO A 1 96 ? 9.708 5.346 -4.110 1.00 85.31 96 PRO A CA 1
ATOM 741 C C . PRO A 1 96 ? 9.858 6.873 -4.227 1.00 85.31 96 PRO A C 1
ATOM 743 O O . PRO A 1 96 ? 9.069 7.627 -3.666 1.00 85.31 96 PRO A O 1
ATOM 746 N N . SER A 1 97 ? 10.842 7.332 -5.008 1.00 79.94 97 SER A N 1
ATOM 747 C CA . SER A 1 97 ? 11.229 8.755 -5.154 1.00 79.94 97 SER A CA 1
ATOM 748 C C . SER A 1 97 ? 10.551 9.547 -6.268 1.00 79.94 97 SER A C 1
ATOM 750 O O . SER A 1 97 ? 10.697 10.759 -6.384 1.00 79.94 97 SER A O 1
ATOM 752 N N . ASN A 1 98 ? 9.838 8.884 -7.163 1.00 73.25 98 ASN A N 1
ATOM 753 C CA . ASN A 1 98 ? 9.630 9.434 -8.501 1.00 73.25 98 ASN A CA 1
ATOM 754 C C . ASN A 1 98 ? 8.274 10.133 -8.672 1.00 73.25 98 ASN A C 1
ATOM 756 O O . ASN A 1 98 ? 7.709 10.164 -9.763 1.00 73.25 98 ASN A O 1
ATOM 760 N N . PHE A 1 99 ? 7.750 10.700 -7.587 1.00 74.50 99 PHE A N 1
ATOM 761 C CA . PHE A 1 99 ? 6.443 11.354 -7.576 1.00 74.50 99 PHE A CA 1
ATOM 762 C C . PHE A 1 99 ? 6.487 12.849 -7.927 1.00 74.50 99 PHE A C 1
ATOM 764 O O . PHE A 1 99 ? 5.432 13.442 -8.122 1.00 74.50 99 PHE A O 1
ATOM 771 N N . ASN A 1 100 ? 7.681 13.450 -8.043 1.00 73.31 100 ASN A N 1
ATOM 772 C CA . ASN A 1 100 ? 7.884 14.878 -8.333 1.00 73.31 100 ASN A CA 1
ATOM 773 C C . ASN A 1 100 ? 7.095 15.808 -7.384 1.00 73.31 100 ASN A C 1
ATOM 775 O O . ASN A 1 100 ? 6.349 16.686 -7.817 1.00 73.31 100 ASN A O 1
ATOM 779 N N . VAL A 1 101 ? 7.248 15.584 -6.077 1.00 76.31 101 VAL A N 1
ATOM 780 C CA . VAL A 1 101 ? 6.592 16.342 -5.000 1.00 76.31 101 VAL A CA 1
ATOM 781 C C . VAL A 1 101 ? 7.629 16.897 -4.021 1.00 76.31 101 VAL A C 1
ATOM 783 O O . VAL A 1 101 ? 8.705 16.323 -3.864 1.00 76.31 101 VAL A O 1
ATOM 786 N N . SER A 1 102 ? 7.317 18.020 -3.371 1.00 71.94 102 SER A N 1
ATOM 787 C CA . SER A 1 102 ? 8.255 18.750 -2.502 1.00 71.94 102 SER A CA 1
ATOM 788 C C . SER A 1 102 ? 8.042 18.510 -1.006 1.00 71.94 102 SER A C 1
ATOM 790 O O . SER A 1 102 ? 9.012 18.431 -0.257 1.00 71.94 102 SER A O 1
ATOM 792 N N . GLU A 1 103 ? 6.789 18.389 -0.558 1.00 83.44 103 GLU A N 1
ATOM 793 C CA . GLU A 1 103 ? 6.443 18.280 0.863 1.00 83.44 103 GLU A CA 1
ATOM 794 C C . GLU A 1 103 ? 5.726 16.972 1.150 1.00 83.44 103 GLU A C 1
ATOM 796 O O . GLU A 1 103 ? 4.514 16.848 0.945 1.00 83.44 103 GLU A O 1
ATOM 801 N N . THR A 1 104 ? 6.469 15.985 1.637 1.00 88.75 104 THR A N 1
ATOM 802 C CA . THR A 1 104 ? 5.912 14.668 1.927 1.00 88.75 104 THR A CA 1
ATOM 803 C C . THR A 1 104 ? 5.812 14.364 3.402 1.00 88.75 104 THR A C 1
ATOM 805 O O . THR A 1 104 ? 6.613 14.797 4.232 1.00 88.75 104 THR A O 1
ATOM 808 N N . LYS A 1 105 ? 4.760 13.622 3.730 1.00 91.25 105 LYS A N 1
ATOM 809 C CA . LYS A 1 105 ? 4.455 13.141 5.066 1.00 91.25 105 LYS A CA 1
ATOM 810 C C . LYS A 1 105 ? 4.135 11.660 4.993 1.00 91.25 105 LYS A C 1
ATOM 812 O O . LYS A 1 105 ? 3.523 11.202 4.030 1.00 91.25 105 LYS A O 1
ATOM 817 N N . LEU A 1 106 ? 4.512 10.928 6.029 1.00 92.50 106 LEU A N 1
ATOM 818 C CA . LEU A 1 106 ? 4.053 9.566 6.242 1.00 92.50 106 LEU A CA 1
ATOM 819 C C . LEU A 1 106 ? 2.889 9.588 7.223 1.00 92.50 106 LEU A C 1
ATOM 821 O O . LEU A 1 106 ? 3.028 10.053 8.353 1.00 92.50 106 LEU A O 1
ATOM 825 N N . LEU A 1 107 ? 1.743 9.081 6.785 1.00 92.06 107 LEU A N 1
ATOM 826 C CA . LEU A 1 107 ? 0.645 8.724 7.667 1.00 92.06 107 LEU A CA 1
ATOM 827 C C . LEU A 1 107 ? 0.827 7.270 8.087 1.00 92.06 107 LEU A C 1
ATOM 829 O O . LEU A 1 107 ? 0.801 6.373 7.242 1.00 92.06 107 LEU A O 1
ATOM 833 N N . MET A 1 108 ? 0.984 7.049 9.388 1.00 92.19 108 MET A N 1
ATOM 834 C CA . MET A 1 108 ? 1.035 5.707 9.954 1.00 92.19 108 MET A CA 1
ATOM 835 C C . MET A 1 108 ? -0.339 5.298 10.482 1.00 92.19 108 MET A C 1
ATOM 837 O O . MET A 1 108 ? -0.937 6.002 11.295 1.00 92.19 108 MET A O 1
ATOM 841 N N . LEU A 1 109 ? -0.813 4.127 10.064 1.00 90.00 109 LEU A N 1
ATOM 842 C CA . LEU A 1 109 ? -2.016 3.493 10.594 1.00 90.00 109 LEU A CA 1
ATOM 843 C C . LEU A 1 109 ? -1.627 2.193 11.300 1.00 90.00 109 LEU A C 1
ATOM 845 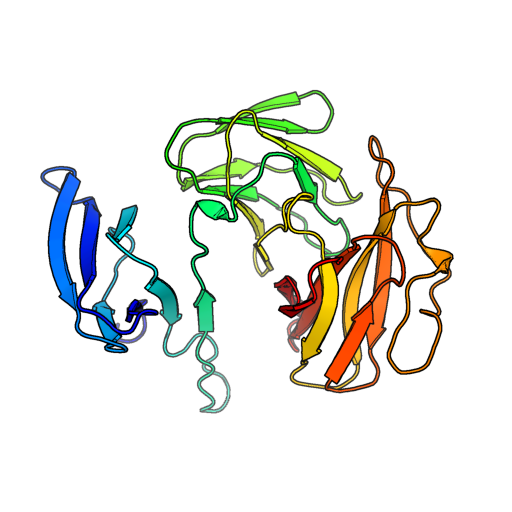O O . LEU A 1 109 ? -0.997 1.316 10.711 1.00 90.00 109 LEU A O 1
ATOM 849 N N . SER A 1 110 ? -1.998 2.071 12.568 1.00 89.88 110 SER A N 1
ATOM 850 C CA . SER A 1 110 ? -1.662 0.929 13.416 1.00 89.88 110 SER A CA 1
ATOM 851 C C . SER A 1 110 ? -2.595 0.876 14.622 1.00 89.88 110 SER A C 1
ATOM 853 O O . SER A 1 110 ? -3.313 1.833 14.908 1.00 89.88 110 SER A O 1
ATOM 855 N N . GLU A 1 111 ? -2.590 -0.247 15.337 1.00 85.75 111 GLU A N 1
ATOM 856 C CA . GLU A 1 111 ? -3.281 -0.341 16.630 1.00 85.75 111 GLU A CA 1
ATOM 857 C C . GLU A 1 111 ? -2.487 0.333 17.748 1.00 85.75 111 GLU A C 1
ATOM 859 O O . GLU A 1 111 ? -3.048 1.018 18.598 1.00 85.75 111 GLU A O 1
ATOM 864 N N . ASN A 1 112 ? -1.170 0.137 17.713 1.00 89.06 112 ASN A N 1
ATOM 865 C CA . ASN A 1 112 ? -0.238 0.549 18.748 1.00 89.06 112 ASN A CA 1
ATOM 866 C C . ASN A 1 112 ? 0.712 1.622 18.221 1.00 89.06 112 ASN A C 1
ATOM 868 O O . ASN A 1 112 ? 0.880 1.798 17.011 1.00 89.06 112 ASN A O 1
ATOM 872 N N . THR A 1 113 ? 1.369 2.327 19.134 1.00 93.00 113 THR A N 1
ATOM 873 C CA . THR A 1 113 ? 2.496 3.190 18.781 1.00 93.00 113 THR A CA 1
ATOM 874 C C . THR A 1 113 ? 3.640 2.354 18.200 1.00 93.00 113 THR A C 1
ATOM 876 O O . THR A 1 113 ? 3.830 1.195 18.561 1.00 93.00 113 THR A O 1
ATOM 879 N N . SER A 1 114 ? 4.401 2.933 17.275 1.00 94.38 114 SER A N 1
ATOM 880 C CA . SER A 1 114 ? 5.534 2.269 16.624 1.00 94.38 114 SER A CA 1
ATOM 881 C C . SER A 1 114 ? 6.698 3.243 16.504 1.00 94.38 114 SER A C 1
ATOM 883 O O . SER A 1 114 ? 6.505 4.458 16.515 1.00 94.38 114 SER A O 1
ATOM 885 N N . SER A 1 115 ? 7.921 2.732 16.404 1.00 94.88 115 SER A N 1
ATOM 886 C CA . SER A 1 115 ? 9.057 3.557 15.987 1.00 94.88 115 SER A CA 1
ATOM 887 C C . SER A 1 115 ? 9.332 3.325 14.510 1.00 94.88 115 SER A C 1
ATOM 889 O O . SER A 1 115 ? 9.532 2.179 14.111 1.00 94.88 115 SER A O 1
ATOM 891 N N . LEU A 1 116 ? 9.361 4.401 13.726 1.00 94.25 116 LEU A N 1
ATOM 892 C CA . LEU A 1 116 ? 9.782 4.381 12.330 1.00 94.25 116 LEU A CA 1
ATOM 893 C C . LEU A 1 116 ? 11.264 4.740 12.226 1.00 94.25 116 LEU A C 1
ATOM 895 O O . LEU A 1 116 ? 11.723 5.684 12.870 1.00 94.25 116 LEU A O 1
ATOM 899 N N . PHE A 1 117 ? 12.001 4.012 11.397 1.00 92.94 117 PHE A N 1
ATOM 900 C CA . PHE A 1 117 ? 13.416 4.232 11.133 1.00 92.94 117 PHE A CA 1
ATOM 901 C C . PHE A 1 117 ? 13.628 4.526 9.657 1.00 92.94 117 PHE A C 1
ATOM 903 O O . PHE A 1 117 ? 13.228 3.728 8.810 1.00 92.94 117 PHE A O 1
ATOM 910 N N . HIS A 1 118 ? 14.290 5.639 9.356 1.00 88.38 118 HIS A N 1
ATOM 911 C CA . HIS A 1 118 ? 14.710 5.973 7.997 1.00 88.38 118 HIS A CA 1
ATOM 912 C C . HIS A 1 118 ? 15.976 6.834 8.024 1.00 88.38 118 HIS A C 1
ATOM 914 O O . HIS A 1 118 ? 16.128 7.697 8.888 1.00 88.38 118 HIS A O 1
ATOM 920 N N . ASN A 1 119 ? 16.912 6.579 7.104 1.00 83.25 119 ASN A N 1
ATOM 921 C CA . ASN A 1 119 ? 18.219 7.256 7.018 1.00 83.25 119 ASN A CA 1
ATOM 922 C C . ASN A 1 119 ? 18.974 7.350 8.362 1.00 83.25 119 ASN A C 1
ATOM 924 O O . ASN A 1 119 ? 19.559 8.379 8.685 1.00 83.25 119 ASN A O 1
ATOM 928 N N . GLY A 1 120 ? 18.922 6.289 9.176 1.00 82.94 120 GLY A N 1
ATOM 929 C CA . GLY A 1 120 ? 19.565 6.239 10.498 1.00 82.94 120 GLY A CA 1
ATOM 930 C C . GLY A 1 120 ? 18.842 7.014 11.608 1.00 82.94 120 GLY A C 1
ATOM 931 O O . GLY A 1 120 ? 19.221 6.900 12.771 1.00 82.94 120 GLY A O 1
ATOM 932 N N . ASN A 1 121 ? 17.779 7.750 11.284 1.00 87.06 121 ASN A N 1
ATOM 933 C CA . ASN A 1 121 ? 16.961 8.471 12.250 1.00 87.06 121 ASN A CA 1
ATOM 934 C C . ASN A 1 121 ? 15.804 7.601 12.747 1.00 87.06 121 ASN A C 1
ATOM 936 O O . ASN A 1 121 ? 15.259 6.786 12.000 1.00 87.06 121 ASN A O 1
ATOM 940 N N . LYS A 1 122 ? 15.407 7.811 14.004 1.00 91.62 122 LYS A N 1
ATOM 941 C CA . LYS A 1 122 ? 14.268 7.151 14.648 1.00 91.62 122 LYS A CA 1
ATOM 942 C C . LYS A 1 122 ? 13.192 8.183 14.969 1.00 91.62 122 LYS A C 1
ATOM 944 O O . LYS A 1 122 ? 13.471 9.171 15.643 1.00 91.62 122 LYS A O 1
ATOM 949 N N . PHE A 1 123 ? 11.958 7.902 14.571 1.00 90.31 123 PHE A N 1
ATOM 950 C CA . PHE A 1 123 ? 10.789 8.731 14.842 1.00 90.31 123 PHE A CA 1
ATOM 951 C C . PHE A 1 123 ? 9.746 7.917 15.584 1.00 90.31 123 PHE A C 1
ATOM 953 O O . PHE A 1 123 ? 9.397 6.810 15.176 1.00 90.31 123 PHE A O 1
ATOM 960 N N . GLN A 1 124 ? 9.235 8.463 16.680 1.00 92.00 124 GLN A N 1
ATOM 961 C CA . GLN A 1 124 ? 8.135 7.839 17.396 1.00 92.00 124 GLN A CA 1
ATOM 962 C C . GLN A 1 124 ? 6.821 8.226 16.722 1.00 92.00 124 GLN A C 1
ATOM 964 O O . GLN A 1 124 ? 6.526 9.406 16.546 1.00 92.00 124 GLN A O 1
ATOM 969 N N . ALA A 1 125 ? 6.054 7.220 16.327 1.00 89.94 125 ALA A N 1
ATOM 970 C CA . ALA A 1 125 ? 4.835 7.359 15.561 1.00 89.94 125 ALA A CA 1
ATOM 971 C C . ALA A 1 125 ? 3.650 6.866 16.395 1.00 89.94 125 ALA A C 1
ATOM 973 O O . ALA A 1 125 ? 3.681 5.777 16.976 1.00 89.94 125 ALA A O 1
ATOM 974 N N . THR A 1 126 ? 2.591 7.666 16.451 1.00 90.50 126 THR A N 1
ATOM 975 C CA . THR A 1 126 ? 1.316 7.278 17.071 1.00 90.50 126 THR A CA 1
ATOM 976 C C . THR A 1 126 ? 0.275 6.978 15.986 1.00 90.50 126 THR A C 1
ATOM 978 O O . THR A 1 126 ? 0.431 7.454 14.857 1.00 90.50 126 THR A O 1
ATOM 981 N N . PRO A 1 127 ? -0.758 6.161 16.260 1.00 88.56 127 PRO A N 1
ATOM 982 C CA . PRO A 1 127 ? -1.796 5.873 15.274 1.00 88.56 127 PRO A CA 1
ATOM 983 C C . PRO A 1 127 ? -2.396 7.147 14.671 1.00 88.56 127 PRO A C 1
ATOM 985 O O . PRO A 1 127 ? -2.757 8.074 15.390 1.00 88.56 127 PRO A O 1
ATOM 988 N N . SER A 1 128 ? -2.528 7.182 13.345 1.00 85.81 128 SER A N 1
ATOM 989 C CA . SER A 1 128 ? -3.016 8.333 12.567 1.00 85.81 128 SER A CA 1
ATOM 990 C C . SER A 1 128 ? -2.124 9.583 12.606 1.00 85.81 128 SER A C 1
ATOM 992 O O . SER A 1 128 ? -2.538 10.651 12.155 1.00 85.81 128 SER A O 1
ATOM 994 N N . MET A 1 129 ? -0.889 9.474 13.102 1.00 86.12 129 MET A N 1
ATOM 995 C CA . MET A 1 129 ? 0.066 10.579 13.096 1.00 86.12 129 MET A CA 1
ATOM 996 C C . MET A 1 129 ? 0.606 10.837 11.689 1.00 86.12 129 MET A C 1
ATOM 998 O O . MET A 1 129 ? 0.995 9.910 10.976 1.00 86.12 129 MET A O 1
ATOM 1002 N N . LEU A 1 130 ? 0.679 12.119 11.325 1.00 89.06 130 LEU A N 1
ATOM 1003 C CA . LEU A 1 130 ? 1.390 12.597 10.144 1.00 89.06 130 LEU A CA 1
ATOM 1004 C C . LEU A 1 130 ? 2.811 12.986 10.533 1.00 89.06 130 LEU A C 1
ATOM 1006 O O . LEU A 1 130 ? 3.025 13.987 11.217 1.00 89.06 130 LEU A O 1
ATOM 1010 N N . LEU A 1 131 ? 3.778 12.207 10.071 1.00 90.56 131 LEU A N 1
ATOM 1011 C CA . LEU A 1 131 ? 5.192 12.465 10.289 1.00 90.56 131 LEU A CA 1
ATOM 1012 C C . LEU A 1 131 ? 5.782 13.187 9.080 1.00 90.56 131 LEU A C 1
ATOM 1014 O O . LEU A 1 131 ? 5.552 12.738 7.956 1.00 90.56 131 LEU A O 1
ATOM 1018 N N . PRO A 1 132 ? 6.542 14.280 9.268 1.00 89.12 132 PRO A N 1
ATOM 1019 C CA . PRO A 1 132 ? 7.337 14.851 8.190 1.00 89.12 132 PRO A CA 1
ATOM 1020 C C . PRO A 1 132 ? 8.265 13.784 7.612 1.00 89.12 132 PRO A C 1
ATOM 1022 O O . PRO A 1 132 ? 8.969 13.106 8.355 1.00 89.12 132 PRO A O 1
ATOM 1025 N N . PHE A 1 133 ? 8.267 13.650 6.293 1.00 87.81 133 PHE A N 1
ATOM 1026 C CA . PHE A 1 133 ? 9.154 12.743 5.580 1.00 87.81 133 PHE A CA 1
ATOM 1027 C C . PHE A 1 133 ? 9.880 13.554 4.507 1.00 87.81 133 PHE A C 1
ATOM 1029 O O . PHE A 1 133 ? 9.428 13.585 3.362 1.00 87.81 133 PHE A O 1
ATOM 1036 N N . PRO A 1 134 ? 10.908 14.331 4.895 1.00 75.19 134 PRO A N 1
ATOM 1037 C CA . PRO A 1 134 ? 11.612 15.208 3.973 1.00 75.19 134 PRO A CA 1
ATOM 1038 C C . PRO A 1 134 ? 12.462 14.396 2.994 1.00 75.19 134 PRO A C 1
ATOM 1040 O O . PRO A 1 134 ? 12.959 13.331 3.347 1.00 75.19 134 PRO A O 1
ATOM 1043 N N . ASP A 1 135 ? 12.671 14.966 1.805 1.00 70.94 135 ASP A N 1
ATOM 1044 C CA . ASP A 1 135 ? 13.536 14.439 0.745 1.00 70.94 135 ASP A CA 1
ATOM 1045 C C . ASP A 1 135 ? 13.054 13.115 0.129 1.00 70.94 135 ASP A C 1
ATOM 1047 O O . ASP A 1 135 ? 13.447 12.040 0.551 1.00 70.94 135 ASP A O 1
ATOM 1051 N N . LEU A 1 136 ? 12.238 13.190 -0.927 1.00 79.19 136 LEU A N 1
ATOM 1052 C CA . LEU A 1 136 ? 11.939 12.060 -1.819 1.00 79.19 136 LEU A CA 1
ATOM 1053 C C . LEU A 1 136 ? 12.791 12.069 -3.091 1.00 79.19 136 LEU A C 1
ATOM 1055 O O . LEU A 1 136 ? 12.414 11.443 -4.073 1.00 79.19 136 LEU A O 1
ATOM 1059 N N . GLN A 1 137 ? 13.938 12.754 -3.128 1.00 77.75 137 GLN A N 1
ATOM 1060 C CA . GLN A 1 137 ? 14.764 12.765 -4.344 1.00 77.75 137 GLN A CA 1
ATOM 1061 C C . GLN A 1 137 ? 15.313 11.370 -4.681 1.00 77.75 137 GLN A C 1
ATOM 1063 O O . GLN A 1 137 ? 15.645 11.091 -5.833 1.00 77.75 137 GLN A O 1
ATOM 1068 N N . LYS A 1 138 ? 15.396 10.478 -3.684 1.00 84.25 138 LYS A N 1
ATOM 1069 C CA . LYS A 1 138 ? 15.812 9.078 -3.837 1.00 84.25 138 LYS A CA 1
ATOM 1070 C C . LYS A 1 138 ? 14.892 8.135 -3.076 1.00 84.25 138 LYS A C 1
ATOM 1072 O O . LYS A 1 138 ? 14.354 8.488 -2.026 1.00 84.25 138 LYS A O 1
ATOM 1077 N N . SER A 1 139 ? 14.703 6.949 -3.648 1.00 89.00 139 SER A N 1
ATOM 1078 C CA . SER A 1 139 ? 13.893 5.898 -3.042 1.00 89.00 139 SER A CA 1
ATOM 1079 C C . SER A 1 139 ? 14.560 5.437 -1.752 1.00 89.00 139 SER A C 1
ATOM 1081 O O . SER A 1 139 ? 15.787 5.332 -1.695 1.00 89.00 139 SER A O 1
ATOM 1083 N N . GLN A 1 140 ? 13.765 5.192 -0.718 1.00 89.88 140 GLN A N 1
ATOM 1084 C CA . GLN A 1 140 ? 14.250 5.011 0.648 1.00 89.88 140 GLN A CA 1
ATOM 1085 C C . GLN A 1 140 ? 13.583 3.837 1.343 1.00 89.88 140 GLN A C 1
ATOM 1087 O O . GLN A 1 140 ? 12.416 3.543 1.105 1.00 89.88 140 GLN A O 1
ATOM 1092 N N . LEU A 1 141 ? 14.324 3.206 2.248 1.00 93.31 141 LEU A N 1
ATOM 1093 C CA . LEU A 1 141 ? 13.795 2.197 3.152 1.00 93.31 141 LEU A CA 1
ATOM 1094 C C . LEU A 1 141 ? 13.227 2.861 4.409 1.00 93.31 141 LEU A C 1
ATOM 1096 O O . LEU A 1 141 ? 13.897 3.675 5.050 1.00 93.31 141 LEU A O 1
ATOM 1100 N N . VAL A 1 142 ? 12.018 2.459 4.788 1.00 94.50 142 VAL A N 1
ATOM 1101 C CA . VAL A 1 142 ? 11.406 2.790 6.074 1.00 94.50 142 VAL A CA 1
ATOM 1102 C C . VAL A 1 142 ? 11.096 1.499 6.813 1.00 94.50 142 VAL A C 1
ATOM 1104 O O . VAL A 1 142 ? 10.327 0.667 6.332 1.00 94.50 142 VAL A O 1
ATOM 1107 N N . ASN A 1 143 ? 11.665 1.363 8.008 1.00 95.62 143 ASN A N 1
ATOM 1108 C CA . ASN A 1 143 ? 11.408 0.239 8.901 1.00 95.62 143 ASN A CA 1
ATOM 1109 C C . ASN A 1 143 ? 10.528 0.658 10.074 1.00 95.62 143 ASN A C 1
ATOM 1111 O O . ASN A 1 143 ? 10.626 1.782 10.552 1.00 95.62 143 ASN A O 1
ATOM 1115 N N . ALA A 1 144 ? 9.712 -0.255 10.579 1.00 95.44 144 ALA A N 1
ATOM 1116 C CA . ALA A 1 144 ? 8.862 -0.073 11.744 1.00 95.44 144 ALA A CA 1
ATOM 1117 C C . ALA A 1 144 ? 9.116 -1.184 12.773 1.00 95.44 144 ALA A C 1
ATOM 1119 O O . ALA A 1 144 ? 9.388 -2.330 12.407 1.00 95.44 144 ALA A O 1
ATOM 1120 N N . THR A 1 1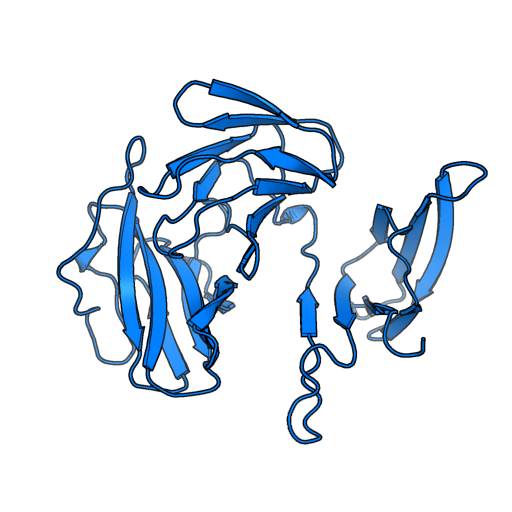45 ? 9.007 -0.866 14.066 1.00 95.50 145 THR A N 1
ATOM 1121 C CA . THR A 1 145 ? 9.086 -1.885 15.133 1.00 95.50 145 THR A CA 1
ATOM 1122 C C . THR A 1 145 ? 7.850 -2.781 15.151 1.00 95.50 145 THR A C 1
ATOM 1124 O O . THR A 1 145 ? 7.955 -4.004 15.251 1.00 95.50 145 THR A O 1
ATOM 1127 N N . GLU A 1 146 ? 6.675 -2.172 15.008 1.00 94.88 146 GLU A N 1
ATOM 1128 C CA . GLU A 1 146 ? 5.385 -2.861 14.968 1.00 94.88 146 GLU A CA 1
ATOM 1129 C C . GLU A 1 146 ? 4.891 -3.084 13.538 1.00 94.88 146 GLU A C 1
ATOM 1131 O O . GLU A 1 146 ? 5.388 -2.470 12.595 1.00 94.88 146 GLU A O 1
ATOM 1136 N N . GLN A 1 147 ? 3.901 -3.966 13.374 1.00 94.12 147 GLN A N 1
ATOM 1137 C CA . GLN A 1 147 ? 3.179 -4.070 12.107 1.00 94.12 147 GLN A CA 1
ATOM 1138 C C . GLN A 1 147 ? 2.326 -2.812 11.916 1.00 94.12 147 GLN A C 1
ATOM 1140 O O . GLN A 1 147 ? 1.489 -2.479 12.754 1.00 94.12 147 GLN A O 1
ATOM 1145 N N . VAL A 1 148 ? 2.574 -2.095 10.823 1.00 94.69 148 VAL A N 1
ATOM 1146 C CA . VAL A 1 148 ? 1.894 -0.840 10.494 1.00 94.69 148 VAL A CA 1
ATOM 1147 C C . VAL A 1 148 ? 1.451 -0.832 9.033 1.00 94.69 148 VAL A C 1
ATOM 1149 O O . VAL A 1 148 ? 1.917 -1.630 8.224 1.00 94.69 148 VAL A O 1
ATOM 1152 N N . SER A 1 149 ? 0.555 0.081 8.683 1.00 93.12 149 SER A N 1
ATOM 1153 C CA . SER A 1 149 ? 0.337 0.521 7.304 1.00 93.12 149 SER A CA 1
ATOM 1154 C C . SER A 1 149 ? 0.902 1.926 7.165 1.00 93.12 149 SER A C 1
ATOM 1156 O O . SER A 1 149 ? 0.691 2.767 8.044 1.00 93.12 149 SER A O 1
ATOM 1158 N N . LEU A 1 150 ? 1.612 2.188 6.071 1.00 93.44 150 LEU A N 1
ATOM 1159 C CA . LEU A 1 150 ? 2.166 3.504 5.782 1.00 93.44 150 LEU A CA 1
ATOM 1160 C C . LEU A 1 150 ? 1.554 4.059 4.502 1.00 93.44 150 LEU A C 1
ATOM 1162 O O . LEU A 1 150 ? 1.502 3.387 3.474 1.00 93.44 150 LEU A O 1
ATOM 1166 N N . ARG A 1 151 ? 1.139 5.323 4.555 1.00 90.31 151 ARG A N 1
ATOM 1167 C CA . ARG A 1 151 ? 0.709 6.087 3.384 1.00 90.31 151 ARG A CA 1
ATOM 1168 C C . ARG A 1 151 ? 1.621 7.281 3.207 1.00 90.31 151 ARG A C 1
ATOM 1170 O O . ARG A 1 151 ? 1.815 8.058 4.140 1.00 90.31 151 ARG A O 1
ATOM 1177 N N . LEU A 1 152 ? 2.141 7.443 2.002 1.00 90.00 152 LEU A N 1
ATOM 1178 C CA . LEU A 1 152 ? 2.858 8.636 1.597 1.00 90.00 152 LEU A CA 1
ATOM 1179 C C . LEU A 1 152 ? 1.852 9.695 1.145 1.00 90.00 152 LEU A C 1
ATOM 1181 O O . LEU A 1 152 ? 1.017 9.429 0.283 1.00 90.00 152 LEU A O 1
ATOM 1185 N N . ILE A 1 153 ? 1.928 10.883 1.736 1.00 87.12 153 ILE A N 1
ATOM 1186 C CA . ILE A 1 153 ? 0.995 11.984 1.499 1.00 87.12 153 ILE A CA 1
ATOM 1187 C C . ILE A 1 153 ? 1.770 13.245 1.123 1.00 87.12 153 ILE A C 1
ATOM 1189 O O . ILE A 1 153 ? 2.735 13.610 1.788 1.00 87.12 153 ILE A O 1
ATOM 1193 N N . SER A 1 154 ? 1.304 13.937 0.089 1.00 84.12 154 SER A N 1
ATOM 1194 C CA . SER A 1 154 ? 1.733 15.277 -0.322 1.00 84.12 154 SER A CA 1
ATOM 1195 C C . SER A 1 154 ? 0.528 16.036 -0.888 1.00 84.12 154 SER A C 1
ATOM 1197 O O . SER A 1 154 ? -0.461 15.394 -1.259 1.00 84.12 154 SER A O 1
ATOM 1199 N N . PRO A 1 155 ? 0.551 17.376 -1.004 1.00 76.12 155 PRO A N 1
ATOM 1200 C CA . PRO A 1 155 ? -0.432 18.076 -1.824 1.00 76.12 155 PRO A CA 1
ATOM 1201 C C . PRO A 1 155 ? -0.489 17.470 -3.238 1.00 76.12 155 PRO A C 1
ATOM 1203 O O . PRO A 1 155 ? 0.477 17.531 -3.991 1.00 76.12 155 PRO A O 1
ATOM 1206 N N . GLY A 1 156 ? -1.617 16.842 -3.582 1.00 71.00 156 GLY A N 1
ATOM 1207 C CA . GLY A 1 156 ? -1.794 16.153 -4.865 1.00 71.00 156 GLY A CA 1
ATOM 1208 C C . GLY A 1 156 ? -1.227 14.727 -4.948 1.00 71.00 156 GLY A C 1
ATOM 1209 O O . GLY A 1 156 ? -1.209 14.172 -6.036 1.00 71.00 156 GLY A O 1
ATOM 1210 N N . LEU A 1 157 ? -0.797 14.105 -3.845 1.00 76.75 157 LEU A N 1
ATOM 1211 C CA . LEU A 1 157 ? -0.308 12.721 -3.838 1.00 76.75 157 LEU A CA 1
ATOM 1212 C C . LEU A 1 157 ? -0.792 11.982 -2.590 1.00 76.75 157 LEU A C 1
ATOM 1214 O O . LEU A 1 157 ? -0.566 12.429 -1.467 1.00 76.75 157 LEU A O 1
ATOM 1218 N N . ILE A 1 158 ? -1.402 10.815 -2.780 1.00 79.44 158 ILE A N 1
ATOM 1219 C CA . ILE A 1 158 ? -1.660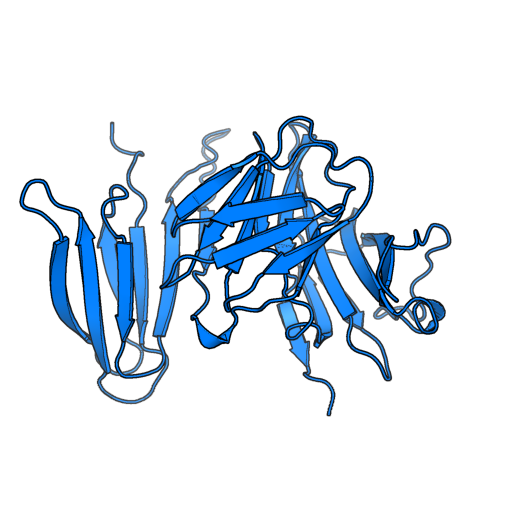 9.850 -1.709 1.00 79.44 158 ILE A CA 1
ATOM 1220 C C . ILE A 1 158 ? -1.321 8.474 -2.263 1.00 79.44 158 ILE A C 1
ATOM 1222 O O . ILE A 1 158 ? -1.949 8.036 -3.222 1.00 79.44 158 ILE A O 1
ATOM 1226 N N . VAL A 1 159 ? -0.343 7.799 -1.665 1.00 85.44 159 VAL A N 1
ATOM 1227 C CA . VAL A 1 159 ? 0.103 6.468 -2.093 1.00 85.44 159 VAL A CA 1
ATOM 1228 C C . VAL A 1 159 ? 0.179 5.554 -0.879 1.00 85.44 159 VAL A C 1
ATOM 1230 O O . VAL A 1 159 ? 0.934 5.813 0.056 1.00 85.44 159 VAL A O 1
ATOM 1233 N N . GLU A 1 160 ? -0.600 4.475 -0.886 1.00 89.38 160 GLU A N 1
ATOM 1234 C CA . GLU A 1 160 ? -0.453 3.378 0.079 1.00 89.38 160 GLU A CA 1
ATOM 1235 C C . GLU A 1 160 ? 0.846 2.628 -0.224 1.00 89.38 160 GLU A C 1
ATOM 1237 O O . GLU A 1 160 ? 1.052 2.189 -1.355 1.00 89.38 160 GLU A O 1
ATOM 1242 N N . LEU A 1 161 ? 1.734 2.495 0.758 1.00 92.69 161 LEU A N 1
ATOM 1243 C CA . LEU A 1 161 ? 3.005 1.803 0.580 1.00 92.69 161 LEU A CA 1
ATOM 1244 C C . LEU A 1 161 ? 2.824 0.296 0.768 1.00 92.69 161 LEU A C 1
ATOM 1246 O O . LEU A 1 161 ? 2.188 -0.154 1.719 1.00 92.69 161 LEU A O 1
ATOM 1250 N N . ILE A 1 162 ? 3.419 -0.487 -0.131 1.00 94.50 162 ILE A N 1
ATOM 1251 C CA . ILE A 1 162 ? 3.383 -1.945 -0.074 1.00 94.50 162 ILE A CA 1
ATOM 1252 C C . ILE A 1 162 ? 4.486 -2.399 0.893 1.00 94.50 162 ILE A C 1
ATOM 1254 O O . ILE A 1 162 ? 5.653 -2.082 0.647 1.00 94.50 162 ILE A O 1
ATOM 1258 N N . PRO A 1 163 ? 4.173 -3.133 1.975 1.00 95.44 163 PRO A N 1
ATOM 1259 C CA . PRO A 1 163 ? 5.221 -3.752 2.772 1.00 95.44 163 PRO A CA 1
ATOM 1260 C C . PRO A 1 163 ? 5.927 -4.836 1.953 1.00 95.44 163 PRO A C 1
ATOM 1262 O O . PRO A 1 163 ? 5.282 -5.551 1.191 1.00 95.44 163 PRO A O 1
ATOM 1265 N N . GLU A 1 164 ? 7.231 -5.023 2.141 1.00 95.19 164 GLU A N 1
ATOM 1266 C CA . GLU A 1 164 ? 8.018 -6.005 1.370 1.00 95.19 164 GLU A CA 1
ATOM 1267 C C . GLU A 1 164 ? 7.457 -7.435 1.468 1.00 95.19 164 GLU A C 1
ATOM 1269 O O . GLU A 1 164 ? 7.445 -8.193 0.498 1.00 95.19 164 GLU A O 1
ATOM 1274 N N . THR A 1 165 ? 6.889 -7.799 2.621 1.00 93.44 165 THR A N 1
ATOM 1275 C CA . THR A 1 165 ? 6.213 -9.093 2.837 1.00 93.44 165 THR A CA 1
ATOM 1276 C C . THR A 1 165 ? 5.003 -9.312 1.928 1.00 93.44 165 THR A C 1
ATOM 1278 O O . THR A 1 165 ? 4.579 -10.451 1.729 1.00 93.44 165 THR A O 1
ATOM 1281 N N . MET A 1 166 ? 4.452 -8.227 1.390 1.00 93.44 166 MET A N 1
ATOM 1282 C CA . MET A 1 166 ? 3.312 -8.175 0.483 1.00 93.44 166 MET A CA 1
ATOM 1283 C C . MET A 1 166 ? 3.733 -7.930 -0.967 1.00 93.44 166 MET A C 1
ATOM 1285 O O . MET A 1 166 ? 2.895 -7.545 -1.773 1.00 93.44 166 MET A O 1
ATOM 1289 N N . PHE A 1 167 ? 4.995 -8.164 -1.330 1.00 95.25 167 PHE A N 1
ATOM 1290 C CA . PHE A 1 167 ? 5.381 -8.271 -2.736 1.00 95.25 167 PHE A CA 1
ATOM 1291 C C . PHE A 1 167 ? 4.848 -9.586 -3.337 1.00 95.25 167 PHE A C 1
ATOM 1293 O O . PHE A 1 167 ? 4.781 -10.620 -2.666 1.00 95.25 167 PHE A O 1
ATOM 1300 N N . PHE A 1 168 ? 4.457 -9.562 -4.612 1.00 94.88 168 PHE A N 1
ATOM 1301 C CA . PHE A 1 168 ? 3.834 -10.682 -5.332 1.00 94.88 168 PHE A CA 1
ATOM 1302 C C . PHE A 1 168 ? 4.609 -11.003 -6.605 1.00 94.88 168 PHE A C 1
ATOM 1304 O O . PHE A 1 168 ? 5.418 -10.207 -7.071 1.00 94.88 168 PHE A O 1
ATOM 1311 N N . ALA A 1 169 ? 4.365 -12.184 -7.171 1.00 95.12 169 ALA A N 1
ATOM 1312 C CA . ALA A 1 169 ? 5.015 -12.596 -8.411 1.00 95.12 169 ALA A CA 1
ATOM 1313 C C . ALA A 1 169 ? 4.386 -11.928 -9.644 1.00 95.12 169 ALA A C 1
ATOM 1315 O O . ALA A 1 169 ? 5.072 -11.736 -10.640 1.00 95.12 169 ALA A O 1
ATOM 1316 N N . CYS A 1 170 ? 3.095 -11.576 -9.595 1.00 95.56 170 CYS A N 1
ATOM 1317 C CA . CYS A 1 170 ? 2.361 -11.018 -10.730 1.00 95.56 170 CYS A CA 1
ATOM 1318 C C . CYS A 1 170 ? 1.346 -9.963 -10.289 1.00 95.56 170 CYS A C 1
ATOM 1320 O O . CYS A 1 170 ? 0.581 -10.186 -9.344 1.00 95.56 170 CYS A O 1
ATOM 1322 N N . TYR A 1 171 ? 1.292 -8.868 -11.044 1.00 96.62 171 TYR A N 1
ATOM 1323 C CA . TYR A 1 171 ? 0.360 -7.763 -10.868 1.00 96.62 171 TYR A CA 1
ATOM 1324 C C . TYR A 1 171 ? -0.388 -7.456 -12.158 1.00 96.62 171 TYR A C 1
ATOM 1326 O O . TYR A 1 171 ? 0.184 -7.521 -13.247 1.00 96.62 171 TYR A O 1
ATOM 1334 N N . LEU A 1 172 ? -1.654 -7.074 -12.011 1.00 95.44 172 LEU A N 1
ATOM 1335 C CA . LEU A 1 172 ? -2.489 -6.503 -13.057 1.00 95.44 172 LEU A CA 1
ATOM 1336 C C . LEU A 1 172 ? -2.549 -4.984 -12.877 1.00 95.44 172 LEU A C 1
ATOM 1338 O O . LEU A 1 172 ? -2.791 -4.478 -11.779 1.00 95.44 172 LEU A O 1
ATOM 1342 N N . LEU A 1 173 ? -2.348 -4.272 -13.978 1.00 94.69 173 LEU A N 1
ATOM 1343 C CA . LEU A 1 173 ? -2.467 -2.828 -14.086 1.00 94.69 173 LEU A CA 1
ATOM 1344 C C . LEU A 1 173 ? -3.632 -2.508 -15.015 1.00 94.69 173 LEU A C 1
ATOM 1346 O O . LEU A 1 173 ? -3.760 -3.122 -16.077 1.00 94.69 173 LEU A O 1
ATOM 1350 N N . GLN A 1 174 ? -4.448 -1.537 -14.621 1.00 91.94 174 GLN A N 1
ATOM 1351 C CA . GLN A 1 174 ? -5.592 -1.063 -15.385 1.00 91.94 174 GLN A CA 1
ATOM 1352 C C . GLN A 1 174 ? -5.680 0.462 -15.294 1.00 91.94 174 GLN A C 1
ATOM 1354 O O . GLN A 1 174 ? -6.023 1.015 -14.253 1.00 91.94 174 GLN A O 1
ATOM 1359 N N . PHE A 1 175 ? -5.385 1.126 -16.403 1.00 89.50 175 PHE A N 1
ATOM 1360 C CA . PHE A 1 175 ? -5.347 2.576 -16.533 1.00 89.50 175 PHE A CA 1
ATOM 1361 C C . PHE A 1 175 ? -6.625 3.103 -17.191 1.00 89.50 175 PHE A C 1
ATOM 1363 O O . PHE A 1 175 ? -7.239 2.424 -18.019 1.00 89.50 175 PHE A O 1
ATOM 1370 N N . ALA A 1 176 ? -6.999 4.345 -16.884 1.00 85.69 176 ALA A N 1
ATOM 1371 C CA . ALA A 1 176 ? -8.106 5.023 -17.551 1.00 85.69 176 ALA A CA 1
ATOM 1372 C C . ALA A 1 176 ? -7.755 5.406 -18.999 1.00 85.69 176 ALA A C 1
ATOM 1374 O O . ALA A 1 176 ? -8.642 5.532 -19.847 1.00 85.69 176 ALA A O 1
ATOM 1375 N N . LYS A 1 177 ? -6.462 5.606 -19.291 1.00 85.44 177 LYS A N 1
ATOM 1376 C CA . LYS A 1 177 ? -5.935 5.933 -20.624 1.00 85.44 177 LYS A CA 1
ATOM 1377 C C . LYS A 1 177 ? -4.635 5.171 -20.912 1.00 85.44 177 LYS A C 1
ATOM 1379 O O . LYS A 1 177 ? -3.940 4.784 -19.974 1.00 85.44 177 LYS A O 1
ATOM 1384 N N . PRO A 1 178 ? -4.262 4.980 -22.191 1.00 88.75 178 PRO A N 1
ATOM 1385 C CA . PRO A 1 178 ? -2.944 4.467 -22.546 1.00 88.75 178 PRO A CA 1
ATOM 1386 C C . PRO A 1 178 ? -1.836 5.396 -22.041 1.00 88.75 178 PRO A C 1
ATOM 1388 O O . PRO A 1 178 ? -2.070 6.584 -21.813 1.00 88.75 178 PRO A O 1
ATOM 1391 N N . ASN A 1 179 ? -0.614 4.871 -21.958 1.00 89.38 179 ASN A N 1
ATOM 1392 C CA . ASN A 1 179 ? 0.573 5.577 -21.464 1.00 89.38 179 ASN A CA 1
ATOM 1393 C C . ASN A 1 179 ? 0.521 5.912 -19.966 1.00 89.38 179 ASN A C 1
ATOM 1395 O O . ASN A 1 179 ? 1.150 6.872 -19.519 1.00 89.38 179 ASN A O 1
ATOM 1399 N N . GLY A 1 180 ? -0.189 5.096 -19.185 1.00 90.06 180 GLY A N 1
ATOM 1400 C CA . GLY A 1 180 ? -0.045 5.087 -17.733 1.00 90.06 180 GLY A CA 1
ATOM 1401 C C . GLY A 1 180 ? 1.368 4.676 -17.313 1.00 90.06 180 GLY A C 1
ATOM 1402 O O . GLY A 1 180 ? 2.116 4.081 -18.090 1.00 90.06 180 GLY A O 1
ATOM 1403 N N . MET A 1 181 ? 1.766 5.006 -16.089 1.00 91.31 181 MET A N 1
ATOM 1404 C CA . MET A 1 181 ? 3.097 4.690 -15.575 1.00 91.31 181 MET A CA 1
ATOM 1405 C C . MET A 1 181 ? 3.024 3.534 -14.582 1.00 91.31 181 MET A C 1
ATOM 1407 O O . MET A 1 181 ? 2.121 3.460 -13.750 1.00 91.31 181 MET A O 1
ATOM 1411 N N . ALA A 1 182 ? 4.006 2.643 -14.644 1.00 93.56 182 ALA A N 1
ATOM 1412 C CA . ALA A 1 182 ? 4.214 1.619 -13.635 1.00 93.56 182 ALA A CA 1
ATOM 1413 C C . ALA A 1 182 ? 5.550 1.863 -12.944 1.00 93.56 182 ALA A C 1
ATOM 1415 O O . ALA A 1 182 ? 6.581 1.962 -13.610 1.00 93.56 182 ALA A O 1
ATOM 1416 N N . LEU A 1 183 ? 5.529 1.940 -11.615 1.00 93.88 183 LEU A N 1
ATOM 1417 C CA . LEU A 1 183 ? 6.741 1.887 -10.812 1.00 93.88 183 LEU A CA 1
ATOM 1418 C C . LEU A 1 183 ? 6.943 0.450 -10.359 1.00 93.88 183 LEU A C 1
ATOM 1420 O O . LEU A 1 183 ? 6.092 -0.107 -9.668 1.00 93.88 183 LEU A O 1
ATOM 1424 N N . VAL A 1 184 ? 8.069 -0.134 -10.746 1.00 95.81 184 VAL A N 1
ATOM 1425 C CA . VAL A 1 184 ? 8.414 -1.523 -10.454 1.00 95.81 184 VAL A CA 1
ATOM 1426 C C . VAL A 1 184 ? 9.594 -1.551 -9.499 1.00 95.81 184 VAL A C 1
ATOM 1428 O O . VAL A 1 184 ? 10.570 -0.836 -9.702 1.00 95.81 184 VAL A O 1
ATOM 1431 N N . ILE A 1 185 ? 9.502 -2.385 -8.470 1.00 96.44 185 ILE A N 1
ATOM 1432 C CA . ILE A 1 185 ? 10.552 -2.672 -7.496 1.00 96.44 185 ILE A CA 1
ATOM 1433 C C . ILE A 1 185 ? 10.857 -4.164 -7.592 1.00 96.44 185 ILE A C 1
ATOM 1435 O O . ILE A 1 185 ? 9.958 -4.987 -7.426 1.00 96.44 185 ILE A O 1
ATOM 1439 N N . ALA A 1 186 ? 12.113 -4.511 -7.846 1.00 96.31 186 ALA A N 1
ATOM 1440 C CA . ALA A 1 186 ? 12.577 -5.890 -7.951 1.00 96.31 186 ALA A CA 1
ATOM 1441 C C . ALA A 1 186 ? 13.930 -6.043 -7.258 1.00 96.31 186 ALA A C 1
ATOM 1443 O O . ALA A 1 186 ? 14.655 -5.061 -7.084 1.00 96.31 186 ALA A O 1
ATOM 1444 N N . GLU A 1 187 ? 14.273 -7.258 -6.835 1.00 96.31 187 GLU A N 1
ATOM 1445 C CA . GLU A 1 187 ? 15.616 -7.523 -6.317 1.00 96.31 187 GLU A CA 1
ATOM 1446 C C . GLU A 1 187 ? 16.655 -7.197 -7.397 1.00 96.31 187 GLU A C 1
ATOM 1448 O O . GLU A 1 187 ? 16.480 -7.512 -8.573 1.00 96.31 187 GLU A O 1
ATOM 1453 N N . THR A 1 188 ? 17.742 -6.544 -6.998 1.00 95.56 188 THR A N 1
ATOM 1454 C CA . THR A 1 188 ? 18.746 -5.978 -7.908 1.00 95.56 188 THR A CA 1
ATOM 1455 C C . THR A 1 188 ? 19.375 -7.041 -8.799 1.00 95.56 188 THR A C 1
ATOM 1457 O O . THR A 1 188 ? 19.629 -6.756 -9.968 1.00 95.56 188 THR A O 1
ATOM 1460 N N . ASP A 1 189 ? 19.553 -8.251 -8.268 1.00 95.12 189 ASP A N 1
ATOM 1461 C CA . ASP A 1 189 ? 20.189 -9.377 -8.956 1.00 95.12 189 ASP A CA 1
ATOM 1462 C C . ASP A 1 189 ? 19.231 -10.142 -9.886 1.00 95.12 189 ASP A C 1
ATOM 1464 O O . ASP A 1 189 ? 19.679 -10.976 -10.664 1.00 95.12 189 ASP A O 1
ATOM 1468 N N . SER A 1 190 ? 17.919 -9.873 -9.825 1.00 94.38 190 SER A N 1
ATOM 1469 C CA . SER A 1 190 ? 16.910 -10.534 -10.674 1.00 94.38 190 SER A CA 1
ATOM 1470 C C . SER A 1 190 ? 16.026 -9.565 -11.472 1.00 94.38 190 SER A C 1
ATOM 1472 O O . SER A 1 190 ? 15.164 -9.981 -12.238 1.00 94.38 190 SER A O 1
ATOM 1474 N N . LYS A 1 191 ? 16.270 -8.252 -11.379 1.00 94.38 191 LYS A N 1
ATOM 1475 C CA . LYS A 1 191 ? 15.489 -7.211 -12.076 1.00 94.38 191 LYS A CA 1
ATOM 1476 C C . LYS A 1 191 ? 15.402 -7.395 -13.600 1.00 94.38 191 LYS A C 1
ATOM 1478 O O . LYS A 1 191 ? 14.409 -6.982 -14.197 1.00 94.38 191 LYS A O 1
ATOM 1483 N N . ASP A 1 192 ? 16.401 -8.030 -14.210 1.00 93.69 192 ASP A N 1
ATOM 1484 C CA . ASP A 1 192 ? 16.463 -8.260 -15.658 1.00 93.69 192 ASP A CA 1
ATOM 1485 C C . ASP A 1 192 ? 15.483 -9.355 -16.130 1.00 93.69 192 ASP A C 1
ATOM 1487 O O . ASP A 1 192 ? 15.171 -9.427 -17.317 1.00 93.69 192 ASP A O 1
ATOM 1491 N N . ASP A 1 193 ? 14.934 -10.159 -15.209 1.00 95.38 193 ASP A N 1
ATOM 1492 C CA . ASP A 1 193 ? 13.926 -11.193 -15.484 1.00 95.38 193 ASP A CA 1
ATOM 1493 C C . ASP A 1 193 ? 12.478 -10.707 -15.309 1.00 95.38 193 ASP A C 1
ATOM 1495 O O . ASP A 1 193 ? 11.529 -11.478 -15.506 1.00 95.38 193 ASP A O 1
ATOM 1499 N N . VAL A 1 194 ? 12.276 -9.432 -14.956 1.00 96.94 194 VAL A N 1
ATOM 1500 C CA . VAL A 1 194 ? 10.939 -8.834 -14.894 1.00 96.94 194 VAL A CA 1
ATOM 1501 C C . VAL A 1 194 ? 10.327 -8.807 -16.293 1.00 96.94 194 VAL A C 1
ATOM 1503 O O . VAL A 1 194 ? 10.964 -8.437 -17.278 1.00 96.94 194 VAL A O 1
ATOM 1506 N N . ARG A 1 195 ? 9.057 -9.193 -16.390 1.00 95.88 195 ARG A N 1
ATOM 1507 C CA . ARG A 1 195 ? 8.338 -9.403 -17.645 1.00 95.88 195 ARG A CA 1
ATOM 1508 C C . ARG A 1 195 ? 7.027 -8.642 -17.695 1.00 95.88 195 ARG A C 1
ATOM 1510 O O . ARG A 1 195 ? 6.388 -8.366 -16.680 1.00 95.88 195 ARG A O 1
ATOM 1517 N N . THR A 1 196 ? 6.609 -8.364 -18.918 1.00 94.06 196 THR A N 1
ATOM 1518 C CA . THR A 1 196 ? 5.269 -7.917 -19.278 1.00 94.06 196 THR A CA 1
ATOM 1519 C C . THR A 1 196 ? 4.586 -8.974 -20.147 1.00 94.06 196 THR A C 1
ATOM 1521 O O . THR A 1 196 ? 5.150 -10.031 -20.437 1.00 94.06 196 THR A O 1
ATOM 1524 N N . HIS A 1 197 ? 3.359 -8.706 -20.597 1.00 85.50 197 HIS A N 1
ATOM 1525 C CA . HIS A 1 197 ? 2.691 -9.567 -21.578 1.00 85.50 197 HIS A CA 1
ATOM 1526 C C . HIS A 1 197 ? 3.428 -9.635 -22.932 1.00 85.50 197 HIS A C 1
ATOM 1528 O O . HIS A 1 197 ? 3.254 -10.601 -23.666 1.00 85.50 197 HIS A O 1
ATOM 1534 N N . THR A 1 198 ? 4.257 -8.636 -23.264 1.00 85.25 198 THR A N 1
ATOM 1535 C CA . THR A 1 198 ? 5.004 -8.574 -24.533 1.00 85.25 198 THR A CA 1
ATOM 1536 C C . THR A 1 198 ? 6.403 -9.187 -24.452 1.00 85.25 198 THR A C 1
ATOM 1538 O O . THR A 1 198 ? 7.123 -9.161 -25.446 1.00 85.25 198 THR A O 1
ATOM 1541 N N . GLY A 1 199 ? 6.820 -9.715 -23.296 1.00 90.88 199 GLY A N 1
ATOM 1542 C CA . GLY A 1 199 ? 8.153 -10.293 -23.100 1.00 90.88 199 GLY A CA 1
ATOM 1543 C C . GLY A 1 199 ? 8.892 -9.686 -21.910 1.00 90.88 199 GLY A C 1
ATOM 1544 O O . GLY A 1 199 ? 8.287 -9.431 -20.874 1.00 90.88 199 GLY A O 1
ATOM 1545 N N . LEU A 1 200 ? 10.207 -9.495 -22.032 1.00 93.50 200 LEU A N 1
ATOM 1546 C CA . LEU A 1 200 ? 11.015 -8.848 -20.992 1.00 93.50 200 LEU A CA 1
ATOM 1547 C C . LEU A 1 200 ? 10.628 -7.375 -20.839 1.00 93.50 200 LEU A C 1
ATOM 1549 O O . LEU A 1 200 ? 10.347 -6.682 -21.823 1.00 93.50 200 LEU A O 1
ATOM 1553 N N . LEU A 1 201 ? 10.634 -6.892 -19.599 1.00 92.88 201 LEU A N 1
ATOM 1554 C CA . LEU A 1 201 ? 10.423 -5.486 -19.313 1.00 92.88 201 LEU A CA 1
ATOM 1555 C C . LEU A 1 201 ? 11.608 -4.689 -19.863 1.00 92.88 201 LEU A C 1
ATOM 1557 O O . LEU A 1 201 ? 12.715 -4.734 -19.335 1.00 92.88 201 LEU A O 1
ATOM 1561 N N . SER A 1 202 ? 11.368 -3.944 -20.939 1.00 83.69 202 SER A N 1
ATOM 1562 C CA . SER A 1 202 ? 12.391 -3.108 -21.566 1.00 83.69 202 SER A CA 1
ATOM 1563 C C . SER A 1 202 ? 12.617 -1.846 -20.730 1.00 83.69 202 SER A C 1
ATOM 1565 O O . SER A 1 202 ? 11.934 -0.842 -20.924 1.00 83.69 202 SER A O 1
ATOM 1567 N N . ALA A 1 203 ? 13.554 -1.905 -19.784 1.00 83.44 203 ALA A N 1
ATOM 1568 C CA . ALA A 1 203 ? 13.905 -0.783 -18.921 1.00 83.44 203 ALA A CA 1
ATOM 1569 C C . ALA A 1 203 ? 15.420 -0.734 -18.671 1.00 83.44 203 ALA A C 1
ATOM 1571 O O . ALA A 1 203 ? 16.004 -1.694 -18.177 1.00 83.44 203 ALA A O 1
ATOM 1572 N N . SER A 1 204 ? 16.065 0.384 -19.014 1.00 78.25 204 SER A N 1
ATOM 1573 C CA . SER A 1 204 ? 17.524 0.566 -18.899 1.00 78.25 204 SER A CA 1
ATOM 1574 C C . SER A 1 204 ? 17.948 1.445 -17.717 1.00 78.25 204 SER A C 1
ATOM 1576 O O . SER A 1 204 ? 19.124 1.504 -17.375 1.00 78.25 204 SER A O 1
ATOM 1578 N N . ASN A 1 205 ? 16.999 2.120 -17.071 1.00 88.06 205 ASN A N 1
ATOM 1579 C CA . ASN A 1 205 ? 17.210 3.132 -16.035 1.00 88.06 205 ASN A CA 1
ATOM 1580 C C . ASN A 1 205 ? 16.853 2.632 -14.623 1.00 88.06 205 ASN A C 1
ATOM 1582 O O . ASN A 1 205 ? 16.346 3.394 -13.795 1.00 88.06 205 ASN A O 1
ATOM 1586 N N . TRP A 1 206 ? 17.107 1.353 -14.338 1.00 93.06 206 TRP A N 1
ATOM 1587 C CA . TRP A 1 206 ? 16.977 0.815 -12.986 1.00 93.06 206 TRP A CA 1
ATOM 1588 C C . TRP A 1 206 ? 17.890 1.563 -12.014 1.00 93.06 206 TRP A C 1
ATOM 1590 O O . TRP A 1 206 ? 19.090 1.697 -12.242 1.00 93.06 206 TRP A O 1
ATOM 1600 N N . THR A 1 207 ? 17.322 2.014 -10.901 1.00 92.69 207 THR A N 1
ATOM 1601 C CA . THR A 1 207 ? 18.040 2.729 -9.845 1.00 92.69 207 THR A CA 1
ATOM 1602 C C . THR A 1 207 ? 18.059 1.881 -8.582 1.00 92.69 207 THR A C 1
ATOM 1604 O O . THR A 1 207 ? 17.003 1.493 -8.078 1.00 92.69 207 THR A O 1
ATOM 1607 N N . ALA A 1 208 ? 19.255 1.593 -8.068 1.00 92.94 208 ALA A N 1
ATOM 1608 C CA . ALA A 1 208 ? 19.421 0.866 -6.813 1.00 92.94 208 ALA A CA 1
ATOM 1609 C C . ALA A 1 208 ? 18.832 1.664 -5.639 1.00 92.94 208 ALA A C 1
ATOM 1611 O O . ALA A 1 208 ? 19.001 2.884 -5.555 1.00 92.94 208 ALA A O 1
ATOM 1612 N N . ILE A 1 209 ? 18.159 0.972 -4.724 1.00 92.50 209 ILE A N 1
ATOM 1613 C CA . ILE A 1 209 ? 17.574 1.569 -3.524 1.00 92.50 209 ILE A CA 1
ATOM 1614 C C . ILE A 1 209 ? 18.564 1.380 -2.375 1.00 92.50 209 ILE A C 1
ATOM 1616 O O . ILE A 1 209 ? 18.830 0.259 -1.937 1.00 92.50 209 ILE A O 1
ATOM 1620 N N . ALA A 1 210 ? 19.127 2.490 -1.898 1.00 88.56 210 ALA A N 1
ATOM 1621 C CA . ALA A 1 210 ? 20.180 2.476 -0.890 1.00 88.56 210 ALA A CA 1
ATOM 1622 C C . ALA A 1 210 ? 19.743 1.750 0.395 1.00 88.56 210 ALA A C 1
ATOM 1624 O O . ALA A 1 210 ? 18.634 1.948 0.888 1.00 88.56 210 ALA A O 1
ATOM 1625 N N . GLY A 1 211 ? 20.639 0.926 0.948 1.00 87.50 211 GLY A N 1
ATOM 1626 C CA . GLY A 1 211 ? 20.373 0.151 2.165 1.00 87.50 211 GLY A CA 1
ATOM 1627 C C . GLY A 1 211 ? 19.493 -1.085 1.958 1.00 87.50 211 GLY A C 1
ATOM 1628 O O . GLY A 1 211 ? 19.087 -1.697 2.941 1.00 87.50 211 GLY A O 1
ATOM 1629 N N . THR A 1 212 ? 19.206 -1.464 0.709 1.00 92.94 212 THR A N 1
ATOM 1630 C CA . THR A 1 212 ? 18.405 -2.648 0.372 1.00 92.94 212 THR A CA 1
ATOM 1631 C C . THR A 1 212 ? 19.066 -3.466 -0.737 1.00 92.94 212 THR A C 1
ATOM 1633 O O . THR A 1 212 ? 19.979 -2.989 -1.410 1.00 92.94 212 THR A O 1
ATOM 1636 N N . ASN A 1 213 ? 18.575 -4.685 -0.965 1.00 95.38 213 ASN A N 1
ATOM 1637 C CA . ASN A 1 213 ? 18.911 -5.488 -2.141 1.00 95.38 213 ASN A CA 1
ATOM 1638 C C . ASN A 1 213 ? 18.004 -5.181 -3.347 1.00 95.38 213 ASN A C 1
ATOM 1640 O O . ASN A 1 213 ? 18.094 -5.880 -4.351 1.00 95.38 213 ASN A O 1
ATOM 1644 N N . TYR A 1 214 ? 17.151 -4.153 -3.302 1.00 96.19 214 TYR A N 1
ATOM 1645 C CA . TYR A 1 214 ? 16.205 -3.841 -4.373 1.00 96.19 214 TYR A CA 1
ATOM 1646 C C . TYR A 1 214 ? 16.688 -2.722 -5.296 1.00 96.19 214 TYR A C 1
ATOM 1648 O O . TYR A 1 214 ? 17.438 -1.820 -4.923 1.00 96.19 214 TYR A O 1
ATOM 1656 N N . SER A 1 215 ? 16.184 -2.765 -6.521 1.00 95.12 215 SER A N 1
ATOM 1657 C CA . SER A 1 215 ? 16.235 -1.687 -7.496 1.00 95.12 215 SER A CA 1
ATOM 1658 C C . SER A 1 215 ? 14.814 -1.317 -7.905 1.00 95.12 215 SER A C 1
ATOM 1660 O O . SER A 1 215 ? 13.899 -2.139 -7.838 1.00 95.12 215 SER A O 1
ATOM 1662 N N . SER A 1 216 ? 14.623 -0.079 -8.348 1.00 94.19 216 SER A N 1
ATOM 1663 C CA . SER A 1 216 ? 13.343 0.380 -8.884 1.00 94.19 216 SER A CA 1
ATOM 1664 C C . SER A 1 216 ? 13.484 1.018 -10.254 1.00 94.19 216 SER A C 1
ATOM 1666 O O . SER A 1 216 ? 14.550 1.519 -10.616 1.00 94.19 216 SER A O 1
ATOM 1668 N N . VAL A 1 217 ? 12.400 0.995 -11.020 1.00 93.38 217 VAL A N 1
ATOM 1669 C CA . VAL A 1 217 ? 12.313 1.649 -12.322 1.00 93.38 217 VAL A CA 1
ATOM 1670 C C . VAL A 1 217 ? 10.896 2.143 -12.578 1.00 93.38 217 VAL A C 1
ATOM 1672 O O . VAL A 1 217 ? 9.931 1.579 -12.063 1.00 93.38 217 VAL A O 1
ATOM 1675 N N . ILE A 1 218 ? 10.771 3.192 -13.388 1.00 91.25 218 ILE A N 1
ATOM 1676 C CA . ILE A 1 218 ? 9.488 3.618 -13.944 1.00 91.25 218 ILE A CA 1
ATOM 1677 C C . ILE A 1 218 ? 9.467 3.313 -15.425 1.00 91.25 218 ILE A C 1
ATOM 1679 O O . ILE A 1 218 ? 10.394 3.661 -16.154 1.00 91.25 218 ILE A O 1
ATOM 1683 N N . VAL A 1 219 ? 8.360 2.724 -15.856 1.00 92.12 219 VAL A N 1
ATOM 1684 C CA . VAL A 1 219 ? 8.083 2.421 -17.253 1.00 92.12 219 VAL A CA 1
ATOM 1685 C C . VAL A 1 219 ? 6.731 2.993 -17.655 1.00 92.12 219 VAL A C 1
ATOM 1687 O O . VAL A 1 219 ? 5.791 3.036 -16.859 1.00 92.12 219 VAL A O 1
ATOM 1690 N N . THR A 1 220 ? 6.624 3.419 -18.908 1.00 92.50 220 THR A N 1
ATOM 1691 C CA . THR A 1 220 ? 5.348 3.800 -19.515 1.00 92.50 220 THR A CA 1
ATOM 1692 C C . THR A 1 220 ? 4.697 2.567 -20.124 1.00 92.50 220 THR A C 1
ATOM 1694 O O . THR A 1 220 ? 5.323 1.831 -20.885 1.00 92.50 220 THR A O 1
ATOM 1697 N N . ILE A 1 221 ? 3.428 2.344 -19.802 1.00 92.56 221 ILE A N 1
ATOM 1698 C CA . ILE A 1 221 ? 2.630 1.235 -20.304 1.00 92.56 221 ILE A CA 1
ATOM 1699 C C . ILE A 1 221 ? 1.755 1.741 -21.457 1.00 92.56 221 ILE A C 1
ATOM 1701 O O . ILE A 1 221 ? 0.830 2.517 -21.224 1.00 92.56 221 ILE A O 1
ATOM 1705 N N . PRO A 1 222 ? 1.986 1.300 -22.707 1.00 90.31 222 PRO A N 1
ATOM 1706 C CA . PRO A 1 222 ? 1.314 1.856 -23.887 1.00 90.31 222 PRO A CA 1
ATOM 1707 C C . PRO A 1 222 ? -0.146 1.401 -24.050 1.00 90.31 222 PRO A C 1
ATOM 1709 O O . PRO A 1 222 ? -0.794 1.739 -25.033 1.00 90.31 222 PRO A O 1
ATOM 1712 N N . SER A 1 223 ? -0.671 0.609 -23.117 1.00 90.38 223 SER A N 1
ATOM 1713 C CA . SER A 1 223 ? -1.989 -0.025 -23.188 1.00 90.38 223 SER A CA 1
ATOM 1714 C C . SER A 1 223 ? -2.834 0.325 -21.964 1.00 90.38 223 SER A C 1
ATOM 1716 O O . SER A 1 223 ? -2.308 0.736 -20.933 1.00 90.38 223 SER A O 1
ATOM 1718 N N . PHE A 1 224 ? -4.153 0.153 -22.078 1.00 92.50 224 PHE A N 1
ATOM 1719 C CA . PHE A 1 224 ? -5.086 0.335 -20.959 1.00 92.50 224 PHE A CA 1
ATOM 1720 C C . PHE A 1 224 ? -4.898 -0.715 -19.864 1.00 92.50 224 PHE A C 1
ATOM 1722 O O . PHE A 1 224 ? -5.180 -0.455 -18.702 1.00 92.50 224 PHE A O 1
ATOM 1729 N N . THR A 1 225 ? -4.436 -1.908 -20.230 1.00 93.25 225 THR A N 1
ATOM 1730 C CA . THR A 1 225 ? -4.262 -3.030 -19.311 1.00 93.25 225 THR A CA 1
ATOM 1731 C C . THR A 1 225 ? -2.934 -3.706 -19.567 1.00 93.25 225 THR A C 1
ATOM 1733 O O . THR A 1 225 ? -2.611 -4.012 -20.715 1.00 93.25 225 THR A O 1
ATOM 1736 N N . ALA A 1 226 ? -2.198 -4.009 -18.507 1.00 94.56 226 ALA A N 1
ATOM 1737 C CA . ALA A 1 226 ? -0.966 -4.774 -18.607 1.00 94.56 226 ALA A CA 1
ATOM 1738 C C . ALA A 1 226 ? -0.775 -5.670 -17.392 1.00 94.56 226 ALA A C 1
ATOM 1740 O O . ALA A 1 226 ? -1.297 -5.411 -16.312 1.00 94.56 226 ALA A O 1
ATOM 1741 N N . THR A 1 227 ? 0.030 -6.706 -17.569 1.00 95.56 227 THR A N 1
ATOM 1742 C CA . THR A 1 227 ? 0.557 -7.508 -16.470 1.00 95.56 227 THR A CA 1
ATOM 1743 C C . THR A 1 227 ? 2.041 -7.231 -16.323 1.00 95.56 227 THR A C 1
ATOM 1745 O O . THR A 1 227 ? 2.746 -7.193 -17.333 1.00 95.56 227 THR A O 1
ATOM 1748 N N . ILE A 1 228 ? 2.515 -7.087 -15.089 1.00 96.88 228 ILE A N 1
ATOM 1749 C CA . ILE A 1 228 ? 3.943 -7.075 -14.763 1.00 96.88 228 ILE A CA 1
ATOM 1750 C C . ILE A 1 228 ? 4.194 -8.213 -13.789 1.00 96.88 228 ILE A C 1
ATOM 1752 O O . ILE A 1 228 ? 3.487 -8.350 -12.789 1.00 96.88 228 ILE A O 1
ATOM 1756 N N . TRP A 1 229 ? 5.173 -9.050 -14.099 1.00 96.81 229 TRP A N 1
ATOM 1757 C CA . TRP A 1 229 ? 5.433 -10.258 -13.336 1.00 96.81 229 TRP A CA 1
ATOM 1758 C C . TRP A 1 229 ? 6.905 -10.637 -13.350 1.00 96.81 229 TRP A C 1
ATOM 1760 O O . TRP A 1 229 ? 7.684 -10.144 -14.161 1.00 96.81 229 TRP A O 1
ATOM 1770 N N . HIS A 1 230 ? 7.281 -11.521 -12.439 1.00 96.19 230 HIS A N 1
ATOM 1771 C CA . HIS A 1 230 ? 8.615 -12.085 -12.353 1.00 96.19 230 HIS A CA 1
ATOM 1772 C C . HIS A 1 230 ? 8.506 -13.612 -12.201 1.00 96.19 230 HIS A C 1
ATOM 1774 O O . HIS A 1 230 ? 7.671 -14.079 -11.424 1.00 96.19 230 HIS A O 1
ATOM 1780 N N . PRO A 1 231 ? 9.320 -14.415 -12.917 1.00 93.44 231 PRO A N 1
ATOM 1781 C CA . PRO A 1 231 ? 9.194 -15.876 -12.913 1.00 93.44 231 PRO A CA 1
ATOM 1782 C C . PRO A 1 231 ? 9.505 -16.522 -11.556 1.00 93.44 231 PRO A C 1
ATOM 1784 O O . PRO A 1 231 ? 8.824 -17.458 -11.151 1.00 93.44 231 PRO A O 1
ATOM 1787 N N . THR A 1 232 ? 10.535 -16.040 -10.854 1.00 91.81 232 THR A N 1
ATOM 1788 C CA . THR A 1 232 ? 11.070 -16.697 -9.645 1.00 91.81 232 THR A CA 1
ATOM 1789 C C . THR A 1 232 ? 11.066 -15.838 -8.374 1.00 91.81 232 THR A C 1
ATOM 1791 O O . THR A 1 232 ? 11.139 -16.389 -7.273 1.00 91.81 232 THR A O 1
ATOM 1794 N N . SER A 1 233 ? 10.937 -14.517 -8.479 1.00 93.94 233 SER A N 1
ATOM 1795 C CA . SER A 1 233 ? 11.040 -13.553 -7.377 1.00 93.94 233 SER A CA 1
ATOM 1796 C C . SER A 1 233 ? 9.722 -12.814 -7.154 1.00 93.94 233 SER A C 1
ATOM 1798 O O . SER A 1 233 ? 8.807 -12.853 -7.978 1.00 93.94 233 SER A O 1
ATOM 1800 N N . ARG A 1 234 ? 9.602 -12.154 -6.001 1.00 95.62 234 ARG A N 1
ATOM 1801 C CA . ARG A 1 234 ? 8.481 -11.257 -5.703 1.00 95.62 234 ARG A CA 1
ATOM 1802 C C . ARG A 1 234 ? 8.892 -9.828 -6.045 1.00 95.62 234 ARG A C 1
ATOM 1804 O O . ARG A 1 234 ? 10.031 -9.444 -5.808 1.00 95.62 234 ARG A O 1
ATOM 1811 N N . ILE A 1 235 ? 7.956 -9.056 -6.576 1.00 97.00 235 ILE A N 1
ATOM 1812 C CA . ILE A 1 235 ? 8.154 -7.660 -6.962 1.00 97.00 235 ILE A CA 1
ATOM 1813 C C . ILE A 1 235 ? 7.108 -6.767 -6.288 1.00 97.00 235 ILE A C 1
ATOM 1815 O O . ILE A 1 235 ? 6.034 -7.225 -5.885 1.00 97.00 235 ILE A O 1
ATOM 1819 N N . GLY A 1 236 ? 7.420 -5.486 -6.148 1.00 96.25 236 GLY A N 1
ATOM 1820 C CA . GLY A 1 236 ? 6.462 -4.440 -5.801 1.00 96.25 236 GLY A CA 1
ATOM 1821 C C . GLY A 1 236 ? 6.077 -3.685 -7.065 1.00 96.25 236 GLY A C 1
ATOM 1822 O O . GLY A 1 236 ? 6.958 -3.299 -7.830 1.00 96.25 236 GLY A O 1
ATOM 1823 N N . VAL A 1 237 ? 4.785 -3.479 -7.317 1.00 96.06 237 VAL A N 1
ATOM 1824 C CA . VAL A 1 237 ? 4.333 -2.717 -8.489 1.00 96.06 237 VAL A CA 1
ATOM 1825 C C . VAL A 1 237 ? 3.302 -1.689 -8.058 1.00 96.06 237 VAL A C 1
ATOM 1827 O O . VAL A 1 237 ? 2.283 -2.034 -7.462 1.00 96.06 237 VAL A O 1
ATOM 1830 N N . TYR A 1 238 ? 3.559 -0.428 -8.392 1.00 93.88 238 TYR A N 1
ATOM 1831 C CA . TYR A 1 238 ? 2.602 0.661 -8.259 1.00 93.88 238 TYR A CA 1
ATOM 1832 C C . TYR A 1 238 ? 2.114 1.074 -9.638 1.00 93.88 238 TYR A C 1
ATOM 1834 O O . TYR A 1 238 ? 2.892 1.181 -10.587 1.00 93.88 238 TYR A O 1
ATOM 1842 N N . MET A 1 239 ? 0.821 1.340 -9.725 1.00 91.94 239 MET A N 1
ATOM 1843 C CA . MET A 1 239 ? 0.166 1.897 -10.892 1.00 91.94 239 MET A CA 1
ATOM 1844 C C . MET A 1 239 ? -0.033 3.392 -10.669 1.00 91.94 239 MET A C 1
ATOM 1846 O O . MET A 1 239 ? -0.594 3.781 -9.645 1.00 91.94 239 MET A O 1
ATOM 1850 N N . LEU A 1 240 ? 0.433 4.213 -11.607 1.00 87.25 240 LEU A N 1
ATOM 1851 C CA . LEU A 1 240 ? 0.418 5.667 -11.514 1.00 87.25 240 LEU A CA 1
ATOM 1852 C C . LEU A 1 240 ? -0.188 6.279 -12.781 1.00 87.25 240 LEU A C 1
ATOM 1854 O O . LEU A 1 240 ? 0.149 5.901 -13.903 1.00 87.25 240 LEU A O 1
ATOM 1858 N N . GLU A 1 241 ? -1.046 7.270 -12.596 1.00 84.38 241 GLU A N 1
ATOM 1859 C CA . GLU A 1 241 ? -1.659 8.071 -13.647 1.00 84.38 241 GLU A CA 1
ATOM 1860 C C . GLU A 1 241 ? -1.431 9.557 -13.379 1.00 84.38 241 GLU A C 1
ATOM 1862 O O . GLU A 1 241 ? -1.207 9.989 -12.245 1.00 84.38 241 GLU A O 1
ATOM 1867 N N . GLN A 1 242 ? -1.489 10.353 -14.444 1.00 77.69 242 GLN A N 1
ATOM 1868 C CA . GLN A 1 242 ? -1.333 11.796 -14.364 1.00 77.69 242 GLN A CA 1
ATOM 1869 C C . GLN A 1 242 ? -2.626 12.487 -14.790 1.00 77.69 242 GLN A C 1
ATOM 1871 O O . GLN A 1 242 ? -3.133 12.276 -15.892 1.00 77.69 242 GLN A O 1
ATOM 1876 N N . MET A 1 243 ? -3.153 13.349 -13.924 1.00 69.75 243 MET A N 1
ATOM 1877 C CA . MET A 1 243 ? -4.274 14.222 -14.269 1.00 69.75 243 MET A CA 1
ATOM 1878 C C . MET A 1 243 ? -3.820 15.342 -15.220 1.00 69.75 243 MET A C 1
ATOM 1880 O O . MET A 1 243 ? -2.647 15.722 -15.199 1.00 69.75 243 MET A O 1
ATOM 1884 N N . PRO A 1 244 ? -4.734 15.971 -15.988 1.00 69.75 244 PRO A N 1
ATOM 1885 C CA . PRO A 1 244 ? -4.408 17.126 -16.835 1.00 69.75 244 PRO A CA 1
ATOM 1886 C C . PRO A 1 244 ? -3.703 18.270 -16.089 1.00 69.75 244 PRO A C 1
ATOM 1888 O O . PRO A 1 244 ? -2.835 18.936 -16.645 1.00 69.75 244 PRO A O 1
ATOM 1891 N N . ALA A 1 245 ? -4.013 18.451 -14.800 1.00 67.00 245 ALA A N 1
ATOM 1892 C CA . ALA A 1 245 ? -3.354 19.407 -13.908 1.00 67.00 245 ALA A CA 1
ATOM 1893 C C . ALA A 1 245 ? -1.927 18.993 -13.474 1.00 67.00 245 ALA A C 1
ATOM 1895 O O . ALA A 1 245 ? -1.372 19.583 -12.553 1.00 67.00 245 ALA A O 1
ATOM 1896 N N . LYS A 1 246 ? -1.334 17.974 -14.114 1.00 69.56 246 LYS A N 1
ATOM 1897 C CA . LYS A 1 246 ? -0.020 17.374 -13.813 1.00 69.56 246 LYS A CA 1
ATOM 1898 C C . LYS A 1 246 ? 0.100 16.715 -12.434 1.00 69.56 246 LYS A C 1
ATOM 1900 O O . LYS A 1 246 ? 1.204 16.381 -12.015 1.00 69.56 246 LYS A O 1
ATOM 1905 N N . VAL A 1 247 ? -1.025 16.478 -11.764 1.00 68.75 247 VAL A N 1
ATOM 1906 C CA . VAL A 1 247 ? -1.103 15.783 -10.474 1.00 68.75 247 VAL A CA 1
ATOM 1907 C C . VAL A 1 247 ? -0.957 14.277 -10.697 1.00 68.75 247 VAL A C 1
ATOM 1909 O O . VAL A 1 247 ? -1.716 13.703 -11.479 1.00 68.75 247 VAL A O 1
ATOM 1912 N N . MET A 1 248 ? 0.013 13.651 -10.028 1.00 73.75 248 MET A N 1
ATOM 1913 C CA . MET A 1 248 ? 0.226 12.202 -10.071 1.00 73.75 248 MET A CA 1
ATOM 1914 C C . MET A 1 248 ? -0.638 11.517 -9.015 1.00 73.75 248 MET A C 1
ATOM 1916 O O . MET A 1 248 ? -0.554 11.842 -7.834 1.00 73.75 248 MET A O 1
ATOM 1920 N N . PHE A 1 249 ? -1.433 10.537 -9.421 1.00 74.50 249 PHE A N 1
ATOM 1921 C CA . PHE A 1 249 ? -2.239 9.728 -8.514 1.00 74.50 249 PHE A CA 1
ATOM 1922 C C . PHE A 1 249 ? -2.065 8.252 -8.836 1.00 74.50 249 PHE A C 1
ATOM 1924 O O . PHE A 1 249 ? -1.708 7.880 -9.950 1.00 74.50 249 PHE A O 1
ATOM 1931 N N . GLY A 1 250 ? -2.294 7.398 -7.848 1.00 78.19 250 GLY A N 1
ATOM 1932 C CA . GLY A 1 250 ? -2.133 5.968 -8.028 1.00 78.19 250 GLY A CA 1
ATOM 1933 C C . GLY A 1 250 ? -1.908 5.245 -6.716 1.00 78.19 250 GLY A C 1
ATOM 1934 O O . GLY A 1 250 ? -2.090 5.802 -5.634 1.00 78.19 250 GLY A O 1
ATOM 1935 N N . GLY A 1 251 ? -1.516 3.986 -6.810 1.00 86.06 251 GLY A N 1
ATOM 1936 C CA . GLY A 1 251 ? -1.338 3.132 -5.649 1.00 86.06 251 GLY A CA 1
ATOM 1937 C C . GLY A 1 251 ? -0.788 1.767 -6.032 1.00 86.06 251 GLY A C 1
ATOM 1938 O O . GLY A 1 251 ? -0.374 1.568 -7.177 1.00 86.06 251 GLY A O 1
ATOM 1939 N N . PRO A 1 252 ? -0.764 0.823 -5.085 1.00 91.06 252 PRO A N 1
ATOM 1940 C CA . PRO A 1 252 ? -0.408 -0.558 -5.367 1.00 91.06 252 PRO A CA 1
ATOM 1941 C C . PRO A 1 252 ? -1.235 -1.118 -6.528 1.00 91.06 252 PRO A C 1
ATOM 1943 O O . PRO A 1 252 ? -2.457 -0.964 -6.556 1.00 91.06 252 PRO A O 1
ATOM 1946 N N . ALA A 1 253 ? -0.573 -1.765 -7.486 1.00 93.38 253 ALA A N 1
ATOM 1947 C CA . ALA A 1 253 ? -1.255 -2.511 -8.536 1.00 93.38 253 ALA A CA 1
ATOM 1948 C C . ALA A 1 253 ? -1.958 -3.746 -7.947 1.00 93.38 253 ALA A C 1
ATOM 1950 O O . ALA A 1 253 ? -1.642 -4.189 -6.840 1.00 93.38 253 ALA A O 1
ATOM 1951 N N . VAL A 1 254 ? -2.903 -4.330 -8.688 1.00 91.62 254 VAL A N 1
ATOM 1952 C CA . VAL A 1 254 ? -3.699 -5.460 -8.191 1.00 91.62 254 VAL A CA 1
ATOM 1953 C C . VAL A 1 254 ? -2.844 -6.732 -8.195 1.00 91.62 254 VAL A C 1
ATOM 1955 O O . VAL A 1 254 ? -2.435 -7.168 -9.273 1.00 91.62 254 VAL A O 1
ATOM 1958 N N . PRO A 1 255 ? -2.568 -7.362 -7.039 1.00 92.12 255 PRO A N 1
ATOM 1959 C CA . PRO A 1 255 ? -1.825 -8.615 -7.007 1.00 92.12 255 PRO A CA 1
ATOM 1960 C C . PRO A 1 255 ? -2.700 -9.764 -7.526 1.00 92.12 255 PRO A C 1
ATOM 1962 O O . PRO A 1 255 ? -3.820 -9.953 -7.055 1.00 92.12 255 PRO A O 1
ATOM 1965 N N . VAL A 1 256 ? -2.187 -10.555 -8.473 1.00 88.12 256 VAL A N 1
ATOM 1966 C CA . VA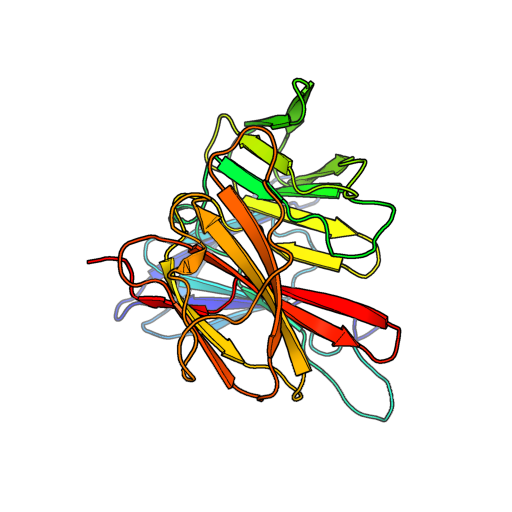L A 1 256 ? -2.949 -11.650 -9.114 1.00 88.12 256 VAL A CA 1
ATOM 1967 C C . VAL A 1 256 ? -2.492 -13.026 -8.634 1.00 88.12 256 VAL A C 1
ATOM 1969 O O . VAL A 1 256 ? -3.312 -13.917 -8.442 1.00 88.12 256 VAL A O 1
ATOM 1972 N N . SER A 1 257 ? -1.189 -13.209 -8.399 1.00 77.88 257 SER A N 1
ATOM 1973 C CA . SER A 1 257 ? -0.635 -14.497 -7.966 1.00 77.88 257 SER A CA 1
ATOM 1974 C C . SER A 1 257 ? 0.415 -14.324 -6.883 1.00 77.88 257 SER A C 1
ATOM 1976 O O . SER A 1 257 ? 1.397 -13.591 -7.054 1.00 77.88 257 SER A O 1
ATOM 1978 N N . LYS A 1 258 ? 0.236 -15.048 -5.774 1.00 65.38 258 LYS A N 1
ATOM 1979 C CA . LYS A 1 258 ? 1.319 -15.282 -4.813 1.00 65.38 258 LYS A CA 1
ATOM 1980 C C . LYS A 1 258 ? 2.326 -16.225 -5.467 1.00 65.38 258 LYS A C 1
ATOM 1982 O O . LYS A 1 258 ? 1.938 -17.086 -6.250 1.00 65.38 258 LYS A O 1
ATOM 1987 N N . LYS A 1 259 ? 3.613 -16.036 -5.172 1.00 59.88 259 LYS A N 1
ATOM 1988 C CA . LYS A 1 259 ? 4.647 -17.018 -5.520 1.00 59.88 259 LYS A CA 1
ATOM 1989 C C . LYS A 1 259 ? 4.223 -18.368 -4.920 1.00 59.88 259 LYS A C 1
ATOM 1991 O O . LYS A 1 259 ? 3.999 -18.406 -3.709 1.00 59.88 259 LYS A O 1
ATOM 1996 N N . THR A 1 260 ? 4.049 -19.387 -5.761 1.00 47.59 260 THR A N 1
ATOM 1997 C CA . THR A 1 260 ? 3.949 -20.795 -5.339 1.00 47.59 260 THR A CA 1
ATOM 1998 C C . THR A 1 260 ? 5.243 -21.242 -4.689 1.00 47.59 260 THR A C 1
ATOM 2000 O O . THR A 1 260 ? 6.314 -20.856 -5.215 1.00 47.59 260 THR A O 1
#

Organism: Cirrhinus mrigala (NCBI:txid683832)

Radius of gyration: 19.35 Å; chains: 1; bounding box: 46×43×50 Å

pLDDT: mean 87.6, std 11.04, range [38.78, 98.06]

Sequence (260 aa):
MRYSSFKLLIINAVDSQNSVTIVKQTSAGVQEETFDINSYELYQLQTNGSILRVKSSKEVAVILTHPCLETGGCNCNMVVNQILPTKFQGRSFIVPSNFNVSETKLLMLSENTSSLFHNGNKFQATPSMLLPFPDLQKSQLVNATEQVSLRLISPGLIVELIPETMFFACYLLQFAKPNGMALVIAETDSKDDVRTHTGLLSASNWTAIAGTNYSSVIVTIPSFTATIWHPTSRIGVYMLEQMPAKVMFGGPAVPVSKKT

Secondary structure (DSSP, 8-state):
--S--EEEEEEE-SSS-EEEEEEEEETTEEEEEEEEE-TT-EEEEEESS-EEEEEESS-EEEEEEEEEEE-GGG--EEEEEEE--GGG-EEEEEE-STT--S--EEEEE-SS-EEEEETTEEEEE-TT-EEE----SS-EEEEEEEEEEEEEEETTEEEEPPBGGG-BSEEEEE-SSSSEEEEEEEETTTGGG-EETTEE---S--EE-TTSSEEEEEEEE-SSEEEEE-SSS-BEEEEEEE-TTS-EEEEEPEEEE---

InterPro domains:
  IPR035234 IgGFc-binding protein, N-terminal [PF17517] (14-120)

Foldseek 3Di:
DPQQWKKKKKWAPDQAKKKKWWWFQDPVGIDIDIDIDHHGDMDMDIDDPRTQDMDMPDDIKIKIKGFADDPPPNDRDIDIDTDDDLVQFDFKFKAAQPQPAFWKWKFKADPAWKWKDWPNDIDTGGHRDTHTDGDSNGITMIGIPDGIWIWIDGVLETETIGGPVRFAQKFKEAAPAAFWKKKKKWQPVQQQQKAKPVGTDPFDPWADHPPDRITIDMDTGRDRMMMIGGDQGGMWMWTWDADPVRRIYTYTTHHDGHDD